Protein AF-A0A8T4IUS4-F1 (afdb_monomer)

InterPro domains:
  IPR011965 Phenylacetic acid degradation operon negative regulatory protein PaaX [PIRSF020623] (1-219)
  IPR013225 Transcriptional repressor PaaX-like, C-terminal [PF08223] (129-217)
  IPR036388 Winged helix-like DNA-binding domain superfamily [G3DSA:1.10.10.10] (1-42)
  IPR048846 Transcriptional repressor PaaX-like, central Cas2-like domain [PF20803] (46-124)

Mean predicted aligned error: 8.05 Å

Foldseek 3Di:
DVVVCVVVQQWDFPDDDDPDGDIDGDPVNVVVVVVLVCLLPPQDDFPQKKKKKAFDDDPVPVVLVVVLVVVLQLLQWFDLDVRITMAGPVSVVVSVVVCVVVVNVVGIDMDMDHDPDPDPLLVSVVRRAVLVVLQVLLVVLCVLQVVVLVVLVPDPDAAQVVLLVNLVVNSVSSSSNSSNHRNDDPVSHDPPRNVVVSSVSNVSSCVRRVVSPVCVVVVVVVPD

Structure (mmCIF, N/CA/C/O backbone):
data_AF-A0A8T4IUS4-F1
#
_entry.id   AF-A0A8T4IUS4-F1
#
loop_
_atom_site.group_PDB
_atom_site.id
_atom_site.type_symbol
_atom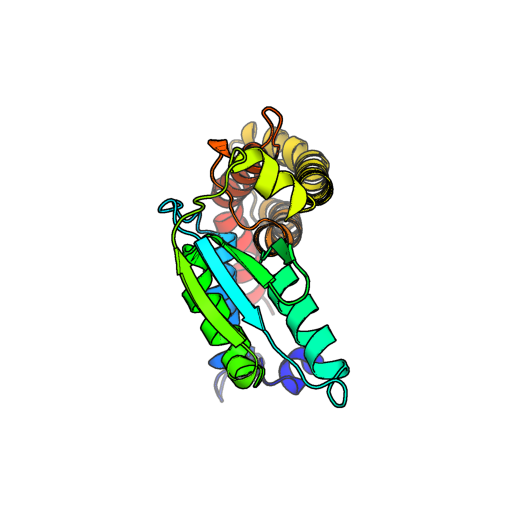_site.label_atom_id
_atom_site.label_alt_id
_atom_site.label_comp_id
_atom_site.label_asym_id
_atom_site.label_entity_id
_atom_site.label_seq_id
_atom_site.pdbx_PDB_ins_code
_atom_site.Cartn_x
_atom_site.Cartn_y
_atom_site.Cartn_z
_atom_site.occupancy
_atom_site.B_iso_or_equiv
_atom_site.auth_seq_id
_atom_site.auth_comp_id
_atom_site.auth_asym_id
_atom_site.auth_atom_id
_atom_site.pdbx_PDB_model_num
ATOM 1 N N . ALA A 1 1 ? 24.994 -7.253 3.828 1.00 52.00 1 ALA A N 1
ATOM 2 C CA . ALA A 1 1 ? 23.520 -7.427 3.777 1.00 52.00 1 ALA A CA 1
ATOM 3 C C . ALA A 1 1 ? 23.088 -8.894 3.931 1.00 52.00 1 ALA A C 1
ATOM 5 O O . ALA A 1 1 ? 22.271 -9.172 4.802 1.00 52.00 1 ALA A O 1
ATOM 6 N N . VAL A 1 2 ? 23.679 -9.830 3.176 1.00 47.94 2 VAL A N 1
ATOM 7 C CA . VAL A 1 2 ? 23.362 -11.279 3.181 1.00 47.94 2 VAL A CA 1
ATOM 8 C C . VAL A 1 2 ? 23.413 -11.924 4.578 1.00 47.94 2 VAL A C 1
ATOM 10 O O . VAL A 1 2 ? 22.468 -12.596 4.979 1.00 47.94 2 VAL A O 1
ATOM 13 N N . SER A 1 3 ? 24.444 -11.635 5.380 1.00 44.75 3 SER A N 1
ATOM 14 C CA . SER A 1 3 ? 24.564 -12.150 6.760 1.00 44.75 3 SER A CA 1
ATOM 15 C C . SER A 1 3 ? 23.390 -11.743 7.678 1.00 44.75 3 SER A C 1
ATOM 17 O O . SER A 1 3 ? 22.931 -12.540 8.497 1.00 44.75 3 SER A O 1
ATOM 19 N N . ARG A 1 4 ? 22.803 -10.546 7.486 1.00 49.12 4 ARG A N 1
ATOM 20 C CA . ARG A 1 4 ? 21.607 -10.102 8.235 1.00 49.12 4 ARG A CA 1
ATOM 21 C C . ARG A 1 4 ? 20.341 -10.854 7.817 1.00 49.12 4 ARG A C 1
ATOM 23 O O . ARG A 1 4 ? 19.506 -11.135 8.670 1.00 49.12 4 ARG A O 1
ATOM 30 N N . LEU A 1 5 ? 20.202 -11.187 6.533 1.00 46.75 5 LEU A N 1
ATOM 31 C CA . LEU A 1 5 ? 19.077 -11.976 6.019 1.00 46.75 5 LEU A CA 1
ATOM 32 C C . LEU A 1 5 ? 19.172 -13.441 6.473 1.00 46.75 5 LEU A C 1
ATOM 34 O O . LEU A 1 5 ? 18.170 -14.011 6.895 1.00 46.75 5 LEU A O 1
ATOM 38 N N . LYS A 1 6 ? 20.387 -14.007 6.505 1.00 49.50 6 LYS A N 1
ATOM 39 C CA . LYS A 1 6 ? 20.661 -15.341 7.062 1.00 49.50 6 LYS A CA 1
ATOM 40 C C . LYS A 1 6 ? 20.352 -15.413 8.563 1.00 49.50 6 LYS A C 1
ATOM 42 O O . LYS A 1 6 ? 19.643 -16.314 8.991 1.00 49.50 6 LYS A O 1
ATOM 47 N N . ARG A 1 7 ? 20.792 -14.424 9.359 1.00 52.97 7 ARG A N 1
ATOM 48 C CA . ARG A 1 7 ? 20.498 -14.350 10.809 1.00 52.97 7 ARG A CA 1
ATOM 49 C C . ARG A 1 7 ? 18.998 -14.203 11.111 1.00 52.97 7 ARG A C 1
ATOM 51 O O . ARG A 1 7 ? 18.555 -14.614 12.172 1.00 52.97 7 ARG A O 1
ATOM 58 N N . ARG A 1 8 ? 18.215 -13.644 10.182 1.00 51.78 8 ARG A N 1
ATOM 59 C CA . ARG A 1 8 ? 16.746 -13.551 10.272 1.00 51.78 8 ARG A CA 1
ATOM 60 C C . ARG A 1 8 ? 16.014 -14.786 9.724 1.00 51.78 8 ARG A C 1
ATOM 62 O O . ARG A 1 8 ? 14.796 -14.744 9.611 1.00 51.78 8 ARG A O 1
ATOM 69 N N . GLY A 1 9 ? 16.731 -15.849 9.346 1.00 57.94 9 GLY A N 1
ATOM 70 C CA . GLY A 1 9 ? 16.139 -17.069 8.786 1.00 57.94 9 GLY A CA 1
ATOM 71 C C . GLY A 1 9 ? 15.512 -16.885 7.399 1.00 57.94 9 GLY A C 1
ATOM 72 O O . GLY A 1 9 ? 14.721 -17.720 6.970 1.00 57.94 9 GLY A O 1
ATOM 73 N N . LEU A 1 10 ? 15.834 -15.794 6.692 1.00 57.50 10 LEU A N 1
ATOM 74 C CA . LEU A 1 10 ? 15.230 -15.458 5.398 1.00 57.50 10 LEU A CA 1
ATOM 75 C C . LEU A 1 10 ? 15.975 -16.066 4.205 1.00 57.50 10 LEU A C 1
ATOM 77 O O . LEU A 1 10 ? 15.445 -16.079 3.100 1.00 57.50 10 LEU A O 1
ATOM 81 N N . LEU A 1 11 ? 17.191 -16.572 4.419 1.00 61.72 11 LEU A N 1
ATOM 82 C CA . LEU A 1 11 ? 17.996 -17.241 3.399 1.00 61.72 11 LEU A CA 1
ATOM 83 C C . LEU A 1 11 ? 18.456 -18.609 3.901 1.00 61.72 11 LEU A C 1
ATOM 85 O O . LEU A 1 11 ? 19.011 -18.719 4.995 1.00 61.72 11 LEU A O 1
ATOM 89 N N . THR A 1 12 ? 18.276 -19.625 3.069 1.00 69.62 12 THR A N 1
ATOM 90 C CA . THR A 1 12 ? 18.873 -20.954 3.185 1.00 69.62 12 THR A CA 1
ATOM 91 C C . THR A 1 12 ? 20.056 -21.050 2.224 1.00 69.62 12 THR A C 1
ATOM 93 O O . THR A 1 12 ? 20.051 -20.415 1.170 1.00 69.62 12 THR A O 1
ATOM 96 N N . ALA A 1 13 ? 21.089 -21.817 2.572 1.00 66.50 13 ALA A N 1
ATOM 97 C CA . ALA A 1 13 ? 22.131 -22.146 1.600 1.00 66.50 13 ALA A CA 1
ATOM 98 C C . ALA A 1 13 ? 21.504 -22.966 0.459 1.00 66.50 13 ALA A C 1
ATOM 100 O O . ALA A 1 13 ? 20.691 -23.852 0.728 1.00 66.50 13 ALA A O 1
ATOM 101 N N . ASP A 1 14 ? 21.826 -22.634 -0.787 1.00 61.12 14 ASP A N 1
ATOM 102 C CA . ASP A 1 14 ? 21.442 -23.438 -1.945 1.00 61.12 14 ASP A CA 1
ATOM 103 C C . ASP A 1 14 ? 22.462 -24.571 -2.159 1.00 61.12 14 ASP A C 1
ATOM 105 O O . ASP A 1 14 ? 23.627 -24.434 -1.793 1.00 61.12 14 ASP A O 1
ATOM 109 N N . ARG A 1 15 ? 21.952 -25.694 -2.677 1.00 52.25 15 ARG A N 1
ATOM 110 C CA . ARG A 1 15 ? 22.510 -27.056 -2.847 1.00 52.25 15 ARG A CA 1
ATOM 111 C C . ARG A 1 15 ? 23.964 -27.351 -2.390 1.00 52.25 15 ARG A C 1
ATOM 113 O O . ARG A 1 15 ? 24.904 -26.693 -2.836 1.00 52.25 15 ARG A O 1
ATOM 120 N N . PRO A 1 16 ? 24.197 -28.475 -1.675 1.00 43.12 16 PRO A N 1
ATOM 121 C CA . PRO A 1 16 ? 25.539 -29.044 -1.557 1.00 43.12 16 PRO A CA 1
ATOM 122 C C . PRO A 1 16 ? 26.046 -29.456 -2.952 1.00 43.12 16 PRO A C 1
ATOM 124 O O . PRO A 1 16 ? 25.438 -30.315 -3.586 1.00 43.12 16 PRO A O 1
ATOM 127 N N . GLY A 1 17 ? 27.134 -28.844 -3.440 1.00 52.38 17 GLY A N 1
ATOM 128 C CA . GLY A 1 17 ? 27.854 -29.308 -4.640 1.00 52.38 17 GLY A CA 1
ATOM 129 C C . GLY A 1 17 ? 28.155 -28.283 -5.746 1.00 52.38 17 GLY A C 1
ATOM 130 O O . GLY A 1 17 ? 28.843 -28.640 -6.696 1.00 52.38 17 GLY A O 1
ATOM 131 N N . SER A 1 18 ? 27.708 -27.026 -5.653 1.00 47.97 18 SER A N 1
ATOM 132 C CA . SER A 1 18 ? 28.125 -25.961 -6.589 1.00 47.97 18 SER A CA 1
ATOM 133 C C . SER A 1 18 ? 29.327 -25.178 -6.043 1.00 47.97 18 SER A C 1
ATOM 135 O O . SER A 1 18 ? 29.377 -24.878 -4.852 1.00 47.97 18 SER A O 1
ATOM 137 N N . LYS A 1 19 ? 30.287 -24.811 -6.907 1.00 49.19 19 LYS A N 1
ATOM 138 C CA . LYS A 1 19 ? 31.445 -23.963 -6.548 1.00 49.19 19 LYS A CA 1
ATOM 139 C C . LYS A 1 19 ? 31.061 -22.513 -6.206 1.00 49.19 19 LYS A C 1
ATOM 141 O O . LYS A 1 19 ? 31.889 -21.790 -5.662 1.00 49.19 19 LYS A O 1
ATOM 146 N N . ALA A 1 20 ? 29.818 -22.104 -6.465 1.00 49.41 20 ALA A N 1
ATOM 147 C CA . ALA A 1 20 ? 29.285 -20.807 -6.067 1.00 49.41 20 ALA A CA 1
ATOM 148 C C . ALA A 1 20 ? 28.344 -20.960 -4.862 1.00 49.41 20 ALA A C 1
ATOM 150 O O . ALA A 1 20 ? 27.396 -21.745 -4.895 1.00 49.41 20 ALA A O 1
ATOM 151 N N . ALA A 1 21 ? 28.585 -20.189 -3.797 1.00 52.25 21 ALA A N 1
ATOM 152 C CA . ALA A 1 21 ? 27.726 -20.146 -2.615 1.00 52.25 21 ALA A CA 1
ATOM 153 C C . ALA A 1 21 ? 26.369 -19.496 -2.952 1.00 52.25 21 ALA A C 1
ATOM 155 O O . ALA A 1 21 ? 26.178 -18.291 -2.776 1.00 52.25 21 ALA A O 1
ATOM 156 N N . GLY A 1 22 ? 25.426 -20.293 -3.452 1.00 59.22 22 GLY A N 1
ATOM 157 C CA . GLY A 1 22 ? 24.053 -19.860 -3.687 1.00 59.22 22 GLY A CA 1
ATOM 158 C C . GLY A 1 22 ? 23.299 -19.669 -2.370 1.00 59.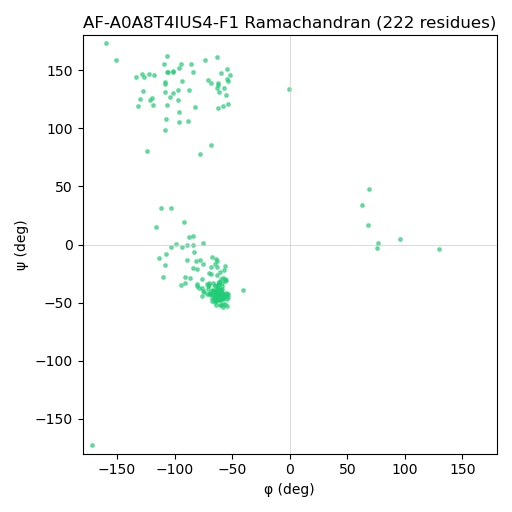22 22 GLY A C 1
ATOM 159 O O . GLY A 1 22 ? 23.460 -20.440 -1.423 1.00 59.22 22 GLY A O 1
ATOM 160 N N . TYR A 1 23 ? 22.458 -18.639 -2.297 1.00 66.38 23 TYR A N 1
ATOM 161 C CA . TYR A 1 23 ? 21.492 -18.458 -1.214 1.00 66.38 23 TYR A CA 1
ATOM 162 C C . TYR A 1 23 ? 20.090 -18.438 -1.814 1.00 66.38 23 TYR A C 1
ATOM 164 O O . TYR A 1 23 ? 19.811 -17.635 -2.702 1.00 66.38 23 TYR A O 1
ATOM 172 N N . ALA A 1 24 ? 19.202 -19.285 -1.304 1.00 68.75 24 ALA A N 1
ATOM 173 C CA . ALA A 1 24 ? 17.796 -19.315 -1.683 1.00 68.75 24 ALA A CA 1
ATOM 174 C C . ALA A 1 24 ? 16.932 -18.715 -0.561 1.00 68.75 24 ALA A C 1
ATOM 176 O O . ALA A 1 24 ? 17.275 -18.862 0.612 1.00 68.75 24 ALA A O 1
ATOM 177 N N . PRO A 1 25 ? 15.799 -18.058 -0.857 1.00 68.50 25 PRO A N 1
ATOM 178 C CA . PRO A 1 25 ? 14.858 -17.654 0.180 1.00 68.50 25 PRO A CA 1
ATOM 179 C C . PRO A 1 25 ? 14.281 -18.876 0.918 1.00 68.50 25 PRO A C 1
ATOM 181 O O . PRO A 1 25 ? 13.904 -19.876 0.290 1.00 68.50 25 PRO A O 1
ATOM 184 N N . SER A 1 26 ? 14.177 -18.792 2.247 1.00 73.25 26 SER A N 1
ATOM 185 C CA . SER A 1 26 ? 13.464 -19.800 3.050 1.00 73.25 26 SER A CA 1
ATOM 186 C C . SER A 1 26 ? 11.970 -19.842 2.685 1.00 73.25 26 SER A C 1
ATOM 188 O O . SER A 1 26 ? 11.473 -18.873 2.113 1.00 73.25 26 SER A O 1
ATOM 190 N N . PRO A 1 27 ? 11.212 -20.909 3.007 1.00 71.38 27 PRO A N 1
ATOM 191 C CA . PRO A 1 27 ? 9.775 -20.965 2.710 1.00 71.38 27 PRO A CA 1
ATOM 192 C C . PRO A 1 27 ? 8.993 -19.760 3.257 1.00 71.38 27 PRO A C 1
ATOM 194 O O . PRO A 1 27 ? 8.218 -19.146 2.532 1.00 71.38 27 PRO A O 1
ATOM 197 N N . ALA A 1 28 ? 9.288 -19.338 4.492 1.00 63.69 28 ALA A N 1
ATOM 198 C CA . ALA A 1 28 ? 8.699 -18.139 5.087 1.00 63.69 28 ALA A CA 1
ATOM 199 C C . ALA A 1 28 ? 9.111 -16.845 4.356 1.00 63.69 28 ALA A C 1
ATOM 201 O O . ALA A 1 28 ? 8.307 -15.926 4.219 1.00 63.69 28 ALA A O 1
ATOM 202 N N . ALA A 1 29 ? 10.353 -16.763 3.863 1.00 63.44 29 ALA A N 1
ATOM 203 C CA . ALA A 1 29 ? 10.799 -15.635 3.050 1.00 63.44 29 ALA A CA 1
ATOM 204 C C . ALA A 1 29 ? 10.156 -15.622 1.660 1.00 63.44 29 ALA A C 1
ATOM 206 O O . ALA A 1 29 ? 9.873 -14.542 1.159 1.00 63.44 29 ALA A O 1
ATOM 207 N N . ARG A 1 30 ? 9.898 -16.788 1.054 1.00 69.62 30 ARG A N 1
ATOM 208 C CA . ARG A 1 30 ? 9.148 -16.891 -0.207 1.00 69.62 30 ARG A CA 1
ATOM 209 C C . ARG A 1 30 ? 7.727 -16.406 -0.019 1.00 69.62 30 ARG A C 1
ATOM 211 O O . ARG A 1 30 ? 7.333 -15.511 -0.737 1.00 69.62 30 ARG A O 1
ATOM 218 N N . GLN A 1 31 ? 7.033 -16.858 1.020 1.00 65.31 31 GLN A N 1
ATOM 219 C CA . GLN A 1 31 ? 5.677 -16.388 1.297 1.00 65.31 31 GLN A CA 1
ATOM 220 C C . GLN A 1 31 ? 5.623 -14.869 1.550 1.00 65.31 31 GLN A C 1
ATOM 222 O O . GLN A 1 31 ? 4.736 -14.189 1.052 1.00 65.31 31 GLN A O 1
ATOM 227 N N . LEU A 1 32 ? 6.615 -14.308 2.255 1.00 64.06 32 LEU A N 1
ATOM 228 C CA . LEU A 1 32 ? 6.768 -12.854 2.412 1.00 64.06 32 LEU A CA 1
ATOM 229 C C . LEU A 1 32 ? 7.015 -12.124 1.083 1.00 64.06 32 LEU A C 1
ATOM 231 O O . LEU A 1 32 ? 6.549 -10.998 0.909 1.00 64.06 32 LEU A O 1
ATOM 235 N N . LEU A 1 33 ? 7.792 -12.731 0.184 1.00 67.38 33 LEU A N 1
ATOM 236 C CA . LEU A 1 33 ? 8.028 -12.204 -1.156 1.00 67.38 33 LEU A CA 1
ATOM 237 C C . LEU A 1 33 ? 6.764 -12.309 -2.007 1.00 67.38 33 LEU A C 1
ATOM 239 O O . LEU A 1 33 ? 6.433 -11.327 -2.646 1.00 67.38 33 LEU A O 1
ATOM 243 N N . ASP A 1 34 ? 6.032 -13.417 -1.945 1.00 66.94 34 ASP A N 1
ATOM 244 C CA . ASP A 1 34 ? 4.799 -13.654 -2.697 1.00 66.94 34 ASP A CA 1
ATOM 245 C C . ASP A 1 34 ? 3.681 -12.698 -2.250 1.00 66.94 34 ASP A C 1
ATOM 247 O O . ASP A 1 34 ? 3.027 -12.072 -3.085 1.00 66.94 34 ASP A O 1
ATOM 251 N N . ASP A 1 35 ? 3.499 -12.512 -0.936 1.00 65.81 35 ASP A N 1
ATOM 252 C CA . ASP A 1 35 ? 2.560 -11.528 -0.382 1.00 65.81 35 ASP A CA 1
ATOM 253 C C . ASP A 1 35 ? 2.928 -10.104 -0.830 1.00 65.81 35 ASP A C 1
ATOM 255 O O . ASP A 1 35 ? 2.056 -9.323 -1.223 1.00 65.81 35 ASP A O 1
ATOM 259 N N . GLY A 1 36 ? 4.224 -9.771 -0.817 1.00 66.69 36 GLY A N 1
ATOM 260 C CA . GLY A 1 36 ? 4.716 -8.479 -1.287 1.00 66.69 36 GLY A CA 1
ATOM 261 C C . GLY A 1 36 ? 4.583 -8.293 -2.794 1.00 66.69 36 GLY A C 1
ATOM 262 O O . GLY A 1 36 ? 4.151 -7.235 -3.238 1.00 66.69 36 GLY A O 1
ATOM 263 N N . ASP A 1 37 ? 4.883 -9.316 -3.585 1.00 70.94 37 ASP A N 1
ATOM 264 C CA . ASP A 1 37 ? 4.792 -9.297 -5.041 1.00 70.94 37 ASP A CA 1
ATOM 265 C C . ASP A 1 37 ? 3.333 -9.165 -5.485 1.00 70.94 37 ASP A C 1
ATOM 267 O O . ASP A 1 37 ? 3.037 -8.364 -6.374 1.00 70.94 37 ASP A O 1
ATOM 271 N N . ARG A 1 38 ? 2.391 -9.841 -4.811 1.00 68.31 38 ARG A N 1
ATOM 272 C CA . ARG A 1 38 ? 0.955 -9.639 -5.051 1.00 68.31 38 ARG A CA 1
ATOM 273 C C . ARG A 1 38 ? 0.582 -8.169 -4.875 1.00 68.31 38 ARG A C 1
ATOM 275 O O . ARG A 1 38 ? -0.094 -7.619 -5.736 1.00 68.31 38 ARG A O 1
ATOM 282 N N . ARG A 1 39 ? 1.075 -7.516 -3.823 1.00 72.44 39 ARG A N 1
ATOM 283 C CA . ARG A 1 39 ? 0.805 -6.099 -3.535 1.00 72.44 39 ARG A CA 1
ATOM 284 C C . ARG A 1 39 ? 1.484 -5.138 -4.519 1.00 72.44 39 ARG A C 1
ATOM 286 O O . ARG A 1 39 ? 0.953 -4.080 -4.829 1.00 72.44 39 ARG A O 1
ATOM 293 N N . VAL A 1 40 ? 2.660 -5.511 -5.017 1.00 72.50 40 VAL A N 1
ATOM 294 C CA . VAL A 1 40 ? 3.467 -4.721 -5.959 1.00 72.50 40 VAL A CA 1
ATOM 295 C C . VAL A 1 40 ? 2.910 -4.786 -7.379 1.00 72.50 40 VAL A C 1
ATOM 297 O O . VAL A 1 40 ? 2.945 -3.776 -8.086 1.00 72.50 40 VAL A O 1
ATOM 300 N N . TYR A 1 41 ? 2.404 -5.949 -7.796 1.00 66.88 41 TYR A N 1
ATOM 301 C CA . TYR A 1 41 ? 2.044 -6.221 -9.189 1.00 66.88 41 TYR A CA 1
ATOM 302 C C . TYR A 1 41 ? 0.544 -6.410 -9.442 1.00 66.88 41 TYR A C 1
ATOM 304 O O . TYR A 1 41 ? 0.135 -6.399 -10.601 1.00 66.88 41 TYR A O 1
ATOM 312 N N . THR A 1 42 ? -0.284 -6.560 -8.406 1.00 69.00 42 THR A N 1
ATOM 313 C CA . THR A 1 42 ? -1.739 -6.731 -8.556 1.00 69.00 42 THR A CA 1
ATOM 314 C C . THR A 1 42 ? -2.469 -5.480 -8.100 1.00 69.00 42 THR A C 1
ATOM 316 O O . THR A 1 42 ? -2.159 -4.918 -7.052 1.00 69.00 42 THR A O 1
ATOM 319 N N . ARG A 1 43 ? -3.489 -5.076 -8.861 1.00 67.56 43 ARG A N 1
ATOM 320 C CA . ARG A 1 43 ? -4.448 -4.057 -8.434 1.00 67.56 43 ARG A CA 1
ATOM 321 C C . ARG A 1 43 ? -5.784 -4.740 -8.144 1.00 67.56 43 ARG A C 1
ATOM 323 O O . ARG A 1 43 ? -6.496 -5.067 -9.093 1.00 67.56 43 ARG A O 1
ATOM 330 N N . PRO A 1 44 ? -6.104 -5.031 -6.874 1.00 69.50 44 PRO A N 1
ATOM 331 C CA . PRO A 1 44 ? -7.387 -5.628 -6.540 1.00 69.50 44 PRO A CA 1
ATOM 332 C C . PRO A 1 44 ? -8.510 -4.669 -6.939 1.00 69.50 44 PRO A C 1
ATOM 334 O O . PRO A 1 44 ? -8.393 -3.455 -6.766 1.00 69.50 44 PRO A O 1
ATOM 337 N N . VAL A 1 45 ? -9.587 -5.215 -7.499 1.00 71.25 45 VAL A N 1
ATOM 338 C CA . VAL A 1 45 ? -10.808 -4.453 -7.762 1.00 71.25 45 VAL A CA 1
ATOM 339 C C . VAL A 1 45 ? -11.588 -4.409 -6.451 1.00 71.25 45 VAL A C 1
ATOM 341 O O . VAL A 1 45 ? -11.940 -5.475 -5.943 1.00 71.25 45 VAL A O 1
ATOM 344 N N . PRO A 1 46 ? -11.836 -3.226 -5.863 1.00 74.19 46 PRO A N 1
ATOM 345 C CA . PRO A 1 46 ? -12.622 -3.142 -4.643 1.00 74.19 46 PRO A CA 1
ATOM 346 C C . PRO A 1 46 ? -14.035 -3.678 -4.885 1.00 74.19 46 PRO A C 1
ATOM 348 O O . PRO A 1 46 ? -14.704 -3.267 -5.829 1.00 74.19 46 PRO A O 1
ATOM 351 N N . ASP A 1 47 ? -14.505 -4.553 -4.002 1.00 82.06 47 ASP A N 1
ATOM 352 C CA . ASP A 1 47 ? -15.868 -5.104 -4.021 1.00 82.06 47 ASP A CA 1
ATOM 353 C C . ASP A 1 47 ? -16.892 -4.182 -3.327 1.00 82.06 47 ASP A C 1
ATOM 355 O O . ASP A 1 47 ? -18.041 -4.564 -3.110 1.00 82.06 47 ASP A O 1
ATOM 359 N N . GLY A 1 48 ? -16.463 -2.974 -2.943 1.00 83.56 48 GLY A N 1
ATOM 360 C CA . GLY A 1 48 ? -17.259 -2.001 -2.195 1.00 83.56 48 GLY A CA 1
ATOM 361 C C . GLY A 1 48 ? -17.406 -2.310 -0.702 1.00 83.56 48 GLY A C 1
ATOM 362 O O . GLY A 1 48 ? -18.064 -1.545 0.002 1.00 83.56 48 GLY A O 1
ATOM 363 N N . ARG A 1 49 ? -16.800 -3.394 -0.200 1.00 92.75 49 ARG A N 1
ATOM 364 C CA . ARG A 1 49 ? -16.847 -3.773 1.215 1.00 92.75 49 ARG A CA 1
ATOM 365 C C . ARG A 1 49 ? -15.614 -3.289 1.968 1.00 92.75 49 ARG A C 1
ATOM 367 O O . ARG A 1 49 ? -14.504 -3.185 1.439 1.00 92.75 49 ARG A O 1
ATOM 374 N N . TRP A 1 50 ? -15.823 -3.064 3.252 1.00 95.19 50 TRP A N 1
ATOM 375 C CA . TRP A 1 50 ? -14.817 -2.688 4.226 1.00 95.19 50 TRP A CA 1
ATOM 376 C C . TRP A 1 50 ? -14.495 -3.860 5.143 1.00 95.19 50 TRP A C 1
ATOM 378 O O . TRP A 1 50 ? -15.356 -4.679 5.465 1.00 95.19 50 TRP A O 1
ATOM 388 N N . LEU A 1 51 ? -13.247 -3.896 5.580 1.00 96.38 51 LEU A N 1
ATOM 389 C CA . LEU A 1 51 ? -12.739 -4.691 6.678 1.00 96.38 51 LEU A CA 1
ATOM 390 C C . LEU A 1 51 ? -12.474 -3.751 7.848 1.00 96.38 51 LEU A C 1
ATOM 392 O O . LEU A 1 51 ? -11.668 -2.824 7.739 1.00 96.38 51 LEU A O 1
ATOM 396 N N . LEU A 1 52 ? -13.142 -3.999 8.965 1.00 97.25 52 LEU A N 1
ATOM 397 C CA . LEU A 1 52 ? -12.906 -3.303 10.216 1.00 97.25 52 LEU A CA 1
ATOM 398 C C . LEU A 1 52 ? -12.068 -4.195 11.124 1.00 97.25 52 LEU A C 1
ATOM 400 O O . LEU A 1 52 ? -12.398 -5.359 11.331 1.00 97.25 52 LEU A O 1
ATOM 404 N N . ALA A 1 53 ? -11.006 -3.625 11.677 1.00 97.62 53 ALA A N 1
ATOM 405 C CA . ALA A 1 53 ? -10.229 -4.204 12.756 1.00 97.62 53 ALA A CA 1
ATOM 406 C C . ALA A 1 53 ? -10.523 -3.420 14.033 1.00 97.62 53 ALA A C 1
ATOM 408 O O . ALA A 1 53 ? -10.098 -2.268 14.186 1.00 97.62 53 ALA A O 1
ATOM 409 N N . VAL A 1 54 ? -11.264 -4.051 14.936 1.00 97.19 54 VAL A N 1
ATOM 410 C CA . VAL A 1 54 ? -11.507 -3.545 16.284 1.00 97.19 54 VAL A CA 1
ATOM 411 C C . VAL A 1 54 ? -10.509 -4.232 17.189 1.00 97.19 54 VAL A C 1
ATOM 413 O O . VAL A 1 54 ? -10.434 -5.456 17.204 1.00 97.19 54 VAL A O 1
ATOM 416 N N . PHE A 1 55 ? -9.716 -3.464 17.923 1.00 93.44 55 PHE A N 1
ATOM 417 C CA . PHE A 1 55 ? -8.755 -4.055 18.837 1.00 93.44 55 PHE A CA 1
ATOM 418 C C . PHE A 1 55 ? -8.857 -3.494 20.240 1.00 93.44 55 PHE A C 1
ATOM 420 O O . PHE A 1 55 ? -9.085 -2.301 20.451 1.00 93.44 55 PHE A O 1
ATOM 427 N N . SER A 1 56 ? -8.570 -4.364 21.198 1.00 92.56 56 SER A N 1
ATOM 428 C CA . SER A 1 56 ? -8.436 -4.022 22.605 1.00 92.56 56 SER A CA 1
ATOM 429 C C . SER A 1 56 ? -7.147 -4.636 23.128 1.00 92.56 56 SER A C 1
ATOM 431 O O . SER A 1 56 ? -6.954 -5.847 23.081 1.00 92.56 56 SER A O 1
ATOM 433 N N . VAL A 1 57 ? -6.230 -3.787 23.592 1.00 90.12 57 VAL A N 1
ATOM 434 C CA . VAL A 1 57 ? -4.952 -4.219 24.171 1.00 90.12 57 VAL A CA 1
ATOM 435 C C . VAL A 1 57 ? -4.879 -3.685 25.598 1.00 90.12 57 VAL A C 1
ATOM 437 O O . VAL A 1 57 ? -4.979 -2.461 25.760 1.00 90.12 57 VAL A O 1
ATOM 440 N N . PRO A 1 58 ? -4.675 -4.550 26.613 1.00 90.44 58 PRO A N 1
ATOM 441 C CA . PRO A 1 58 ? -4.519 -4.124 28.000 1.00 90.44 58 PRO A CA 1
ATOM 442 C C . PRO A 1 58 ? -3.444 -3.044 28.153 1.00 90.44 58 PRO A C 1
ATOM 444 O O . PRO A 1 58 ? -2.429 -3.061 27.454 1.00 90.44 58 PRO A O 1
ATOM 447 N N . GLU A 1 59 ? -3.627 -2.111 29.092 1.00 88.00 59 GLU A N 1
ATOM 448 C CA . GLU A 1 59 ? -2.671 -1.005 29.272 1.00 88.00 59 GLU A CA 1
ATOM 449 C C . GLU A 1 59 ? -1.269 -1.499 29.658 1.00 88.00 59 GLU A C 1
ATOM 451 O O . GLU A 1 59 ? -0.265 -0.947 29.201 1.00 88.00 59 GLU A O 1
ATOM 456 N N . SER A 1 60 ? -1.198 -2.604 30.406 1.00 91.62 60 SER A N 1
ATOM 457 C CA . SER A 1 60 ? 0.048 -3.306 30.743 1.00 91.62 60 SER A CA 1
ATOM 458 C C . SER A 1 60 ? 0.853 -3.743 29.513 1.00 91.62 60 SER A C 1
ATOM 460 O O . SER A 1 60 ? 2.067 -3.915 29.597 1.00 91.62 60 SER A O 1
ATOM 462 N N . GLU A 1 61 ? 0.212 -3.867 28.349 1.00 92.94 61 GLU A N 1
ATOM 463 C CA . GLU A 1 61 ? 0.811 -4.324 27.097 1.00 92.94 61 GLU A CA 1
ATOM 464 C C . GLU A 1 61 ? 0.897 -3.215 26.036 1.00 92.94 61 GLU A C 1
ATOM 466 O O . GLU A 1 61 ? 0.886 -3.479 24.828 1.00 92.94 61 GLU A O 1
ATOM 471 N N . ARG A 1 62 ? 1.059 -1.954 26.464 1.00 90.56 62 ARG A N 1
ATOM 472 C CA . ARG A 1 62 ? 1.250 -0.773 25.596 1.00 90.56 62 ARG A CA 1
ATOM 473 C C . ARG A 1 62 ? 2.174 -1.022 24.394 1.00 90.56 62 ARG A C 1
ATOM 475 O O . ARG A 1 62 ? 1.910 -0.514 23.304 1.00 90.56 62 ARG A O 1
ATOM 482 N N . THR A 1 63 ? 3.257 -1.781 24.558 1.00 93.12 63 THR A N 1
ATOM 483 C CA . THR A 1 63 ? 4.178 -2.116 23.457 1.00 93.12 63 THR A CA 1
ATOM 484 C C . THR A 1 63 ? 3.481 -2.893 22.338 1.00 93.12 63 THR A C 1
ATOM 486 O O . THR A 1 63 ? 3.657 -2.550 21.168 1.00 93.12 63 THR A O 1
ATOM 489 N N . ARG A 1 64 ? 2.637 -3.883 22.666 1.00 92.56 64 ARG A N 1
ATOM 490 C CA . ARG A 1 64 ? 1.849 -4.636 21.674 1.00 92.56 64 ARG A CA 1
ATOM 491 C C . ARG A 1 64 ? 0.868 -3.725 20.947 1.00 92.56 64 ARG A C 1
ATOM 493 O O . ARG A 1 64 ? 0.787 -3.792 19.725 1.00 92.56 64 ARG A O 1
ATOM 500 N N . ARG A 1 65 ? 0.222 -2.793 21.658 1.00 94.31 65 ARG A N 1
ATOM 501 C CA . ARG A 1 65 ? -0.664 -1.777 21.061 1.00 94.31 65 ARG A CA 1
ATOM 502 C C . ARG A 1 65 ? 0.055 -0.916 20.021 1.00 94.31 65 ARG A C 1
ATOM 504 O O . ARG A 1 65 ? -0.473 -0.697 18.932 1.00 94.31 65 ARG A O 1
ATOM 511 N N . HIS A 1 66 ? 1.267 -0.448 20.326 1.00 92.88 66 HIS A N 1
ATOM 512 C CA . HIS A 1 66 ? 2.080 0.329 19.377 1.00 92.88 66 HIS A CA 1
ATOM 513 C C . HIS A 1 66 ? 2.476 -0.492 18.150 1.00 92.88 66 HIS A C 1
ATOM 515 O O . HIS A 1 66 ? 2.375 -0.001 17.023 1.00 92.88 66 HIS A O 1
ATOM 521 N N . VAL A 1 67 ? 2.879 -1.752 18.348 1.00 93.56 67 VAL A N 1
ATOM 522 C CA . VAL A 1 67 ? 3.187 -2.665 17.240 1.00 93.56 67 VAL A CA 1
ATOM 523 C C . VAL A 1 67 ? 1.950 -2.885 16.374 1.00 93.56 67 VAL A C 1
ATOM 525 O O . VAL A 1 67 ? 2.047 -2.741 15.159 1.00 93.56 67 VAL A O 1
ATOM 528 N N . LEU A 1 68 ? 0.794 -3.163 16.974 1.00 94.50 68 LEU A N 1
ATOM 529 C CA . LEU A 1 68 ? -0.460 -3.389 16.265 1.00 94.50 68 LEU A CA 1
ATOM 530 C C . LEU A 1 68 ? -0.852 -2.182 15.401 1.00 94.50 68 LEU A C 1
ATOM 532 O O . LEU A 1 68 ? -1.032 -2.338 14.195 1.00 94.50 68 LEU A O 1
ATOM 536 N N . ARG A 1 69 ? -0.879 -0.968 15.972 1.00 93.94 69 ARG A N 1
ATOM 537 C CA . ARG A 1 69 ? -1.162 0.273 15.222 1.00 93.94 69 ARG A CA 1
ATOM 538 C C . ARG A 1 69 ? -0.187 0.474 14.064 1.00 93.94 69 ARG A C 1
ATOM 540 O O . ARG A 1 69 ? -0.600 0.760 12.946 1.00 93.94 69 ARG A O 1
ATOM 547 N N . SER A 1 70 ? 1.111 0.284 14.314 1.00 92.31 70 SER A N 1
ATOM 548 C CA . SER A 1 70 ? 2.137 0.403 13.273 1.00 92.31 70 SER A CA 1
ATOM 549 C C . SER A 1 70 ? 1.955 -0.631 12.157 1.00 92.31 70 SER A C 1
ATOM 551 O O . SER A 1 70 ? 2.247 -0.344 10.996 1.00 92.31 70 SER A O 1
ATOM 553 N N . ARG A 1 71 ? 1.488 -1.838 12.488 1.00 91.75 71 ARG A N 1
ATOM 554 C CA . ARG A 1 71 ? 1.257 -2.910 11.516 1.00 91.75 71 ARG A CA 1
ATOM 555 C C . ARG A 1 71 ? -0.004 -2.686 10.700 1.00 91.75 71 ARG A C 1
ATOM 557 O O . ARG A 1 71 ? 0.092 -2.813 9.489 1.00 91.75 71 ARG A O 1
ATOM 564 N N . LEU A 1 72 ? -1.112 -2.288 11.320 1.00 93.31 72 LEU A N 1
ATOM 565 C CA . LEU A 1 72 ? -2.346 -1.934 10.612 1.00 93.31 72 LEU A CA 1
ATOM 566 C C . LEU A 1 72 ? -2.111 -0.771 9.637 1.00 93.31 72 LEU A C 1
ATOM 568 O O . LEU A 1 72 ? -2.459 -0.888 8.466 1.00 93.31 72 LEU A O 1
ATOM 572 N N . ALA A 1 73 ? -1.396 0.278 10.058 1.00 91.44 73 ALA A N 1
ATOM 573 C CA . ALA A 1 73 ? -1.016 1.375 9.164 1.00 91.44 73 ALA A CA 1
ATOM 574 C C . ALA A 1 73 ? -0.174 0.896 7.966 1.00 91.44 73 ALA A C 1
ATOM 576 O O . ALA A 1 73 ? -0.449 1.259 6.830 1.00 91.44 73 ALA A O 1
ATOM 577 N N . ARG A 1 74 ? 0.821 0.023 8.195 1.00 87.94 74 ARG A N 1
ATOM 578 C CA . ARG A 1 74 ? 1.633 -0.581 7.113 1.00 87.94 74 ARG A CA 1
ATOM 579 C C . ARG A 1 74 ? 0.861 -1.555 6.227 1.00 87.94 74 ARG A C 1
ATOM 581 O O . ARG A 1 74 ? 1.336 -1.885 5.147 1.00 87.94 74 ARG A O 1
ATOM 588 N N . LEU A 1 75 ? -0.265 -2.069 6.708 1.00 87.88 75 LEU A N 1
ATOM 589 C CA . LEU A 1 75 ? -1.184 -2.875 5.920 1.00 87.88 75 LEU A CA 1
ATOM 590 C C . LEU A 1 75 ? -2.134 -1.998 5.096 1.00 87.88 75 LEU A C 1
ATOM 592 O O . LEU A 1 75 ? -2.828 -2.542 4.247 1.00 87.88 75 LEU A O 1
ATOM 596 N N . GLY A 1 76 ? -2.118 -0.673 5.268 1.00 90.00 76 GLY A N 1
ATOM 597 C CA . GLY A 1 76 ? -2.973 0.277 4.556 1.00 90.00 76 GLY A CA 1
ATOM 598 C C . GLY A 1 76 ? -4.238 0.672 5.324 1.00 90.00 76 GLY A C 1
ATOM 599 O O . GLY A 1 76 ? -5.067 1.408 4.796 1.00 90.00 76 GLY A O 1
ATOM 600 N N . PHE A 1 77 ? -4.425 0.226 6.567 1.00 94.38 77 PHE A N 1
ATOM 601 C CA . PHE A 1 77 ? -5.613 0.617 7.324 1.00 94.38 77 PHE A CA 1
ATOM 602 C C . PHE A 1 77 ? -5.578 2.106 7.679 1.00 94.38 77 PHE A C 1
ATOM 604 O O . PHE A 1 77 ? -4.552 2.630 8.118 1.00 94.38 77 PHE A O 1
ATOM 611 N N . GLY A 1 78 ? -6.735 2.746 7.558 1.00 94.81 78 GLY A N 1
ATOM 612 C CA . GLY A 1 78 ? -7.021 4.063 8.107 1.00 94.81 78 GLY A CA 1
ATOM 613 C C . GLY A 1 78 ? -7.499 3.951 9.552 1.00 94.81 78 GLY A C 1
ATOM 614 O O . GLY A 1 78 ? -8.014 2.908 9.971 1.00 94.81 78 GLY A O 1
ATOM 615 N N . ASN A 1 79 ? -7.331 5.013 10.336 1.00 95.44 79 ASN A N 1
ATOM 616 C CA . ASN A 1 79 ? -7.817 5.058 11.712 1.00 95.44 79 ASN A CA 1
ATOM 617 C C . ASN A 1 79 ? -9.183 5.751 11.756 1.00 95.44 79 ASN A C 1
ATOM 619 O O . ASN A 1 79 ? -9.263 6.968 11.636 1.00 95.44 79 ASN A O 1
ATOM 623 N N . ALA A 1 80 ? -10.247 4.969 11.940 1.00 94.19 80 ALA A N 1
ATOM 624 C CA . ALA A 1 80 ? -11.607 5.500 12.014 1.00 94.19 80 ALA A CA 1
ATOM 625 C C . ALA A 1 80 ? -11.937 6.068 13.401 1.00 94.19 80 ALA A C 1
ATOM 627 O O . ALA A 1 80 ? -12.638 7.069 13.512 1.00 94.19 80 ALA A O 1
ATOM 628 N N . ALA A 1 81 ? -11.414 5.437 14.456 1.00 92.94 81 ALA A N 1
ATOM 629 C CA . ALA A 1 81 ? -11.547 5.891 15.838 1.00 92.94 81 ALA A CA 1
ATOM 630 C C . ALA A 1 81 ? -10.440 5.275 16.725 1.00 92.94 81 ALA A C 1
ATOM 632 O O . ALA A 1 81 ? -9.690 4.393 16.277 1.00 92.94 81 ALA A O 1
ATOM 633 N 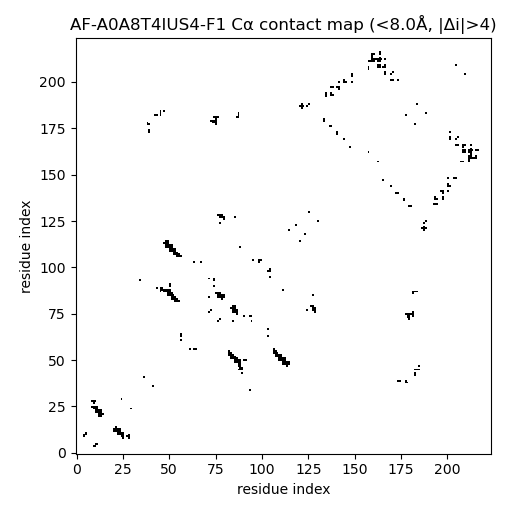N . PRO A 1 82 ? -10.315 5.670 18.006 1.00 91.88 82 PRO A N 1
ATOM 634 C CA . PRO A 1 82 ? -9.488 4.942 18.964 1.00 91.88 82 PRO A CA 1
ATOM 635 C C . PRO A 1 82 ? -9.871 3.453 19.007 1.00 91.88 82 PRO A C 1
ATOM 637 O O . PRO A 1 82 ? -11.018 3.110 19.259 1.00 91.88 82 PRO A O 1
ATOM 640 N N . GLY A 1 83 ? -8.912 2.567 18.718 1.00 92.88 83 GLY A N 1
ATOM 641 C CA . GLY A 1 83 ? -9.140 1.114 18.682 1.00 92.88 83 GLY A CA 1
ATOM 642 C C . GLY A 1 83 ? -9.881 0.586 17.445 1.00 92.88 83 GLY A C 1
ATOM 643 O O . GLY A 1 83 ? -9.993 -0.626 17.307 1.00 92.88 83 GLY A O 1
ATOM 644 N N . ILE A 1 84 ? -10.323 1.454 16.524 1.00 96.06 84 ILE A N 1
ATOM 645 C CA . ILE A 1 84 ? -11.058 1.065 15.311 1.00 96.06 84 ILE A CA 1
ATOM 646 C C . ILE A 1 84 ? -10.266 1.477 14.072 1.00 96.06 84 ILE A C 1
ATOM 648 O O . ILE A 1 84 ? -9.963 2.655 13.852 1.00 96.06 84 ILE A O 1
ATOM 652 N N . TRP A 1 85 ? -9.927 0.487 13.257 1.00 97.25 85 TRP A N 1
ATOM 653 C CA . TRP A 1 85 ? -9.200 0.654 12.006 1.00 97.25 85 TRP A CA 1
ATOM 654 C C . TRP A 1 85 ? -10.009 0.080 10.856 1.00 97.25 85 TRP A C 1
ATOM 656 O O . TRP A 1 85 ? -10.717 -0.907 11.030 1.00 97.25 85 TRP A O 1
ATOM 666 N N . ILE A 1 86 ? -9.896 0.691 9.684 1.00 96.12 86 ILE A N 1
ATOM 667 C CA . ILE A 1 86 ? -10.691 0.332 8.511 1.00 96.12 86 ILE A CA 1
ATOM 668 C C . ILE A 1 86 ? -9.812 0.216 7.270 1.00 96.12 86 ILE A C 1
ATOM 670 O O . ILE A 1 86 ? -8.846 0.957 7.111 1.00 96.12 86 ILE A O 1
ATOM 674 N N . ALA A 1 87 ? -10.134 -0.729 6.398 1.00 94.44 87 ALA A N 1
ATOM 675 C CA . ALA A 1 87 ? -9.441 -0.989 5.145 1.00 94.44 87 ALA A CA 1
ATOM 676 C C . ALA A 1 87 ? -10.416 -1.568 4.112 1.00 94.44 87 ALA A C 1
ATOM 678 O O . ALA A 1 87 ? -11.445 -2.122 4.497 1.00 94.44 87 ALA A O 1
ATOM 679 N N . PRO A 1 88 ? -10.129 -1.492 2.805 1.00 93.00 88 PRO A N 1
ATOM 680 C CA . PRO A 1 88 ? -10.834 -2.305 1.819 1.00 93.00 88 PRO A CA 1
ATOM 681 C C . PRO A 1 88 ? -10.774 -3.807 2.151 1.00 93.00 88 PRO A C 1
ATOM 683 O O . PRO A 1 88 ? -9.742 -4.317 2.593 1.00 93.00 88 PRO A O 1
ATOM 686 N N . SER A 1 89 ? -11.868 -4.528 1.901 1.00 92.75 89 SER A N 1
ATOM 687 C CA . SER A 1 89 ? -12.034 -5.956 2.237 1.00 92.75 89 SER A CA 1
ATOM 688 C C . SER A 1 89 ? -10.951 -6.884 1.664 1.00 92.75 89 SER A C 1
ATOM 690 O O . SER A 1 89 ? -10.597 -7.886 2.288 1.00 92.75 89 SER A O 1
ATOM 692 N N . HIS A 1 90 ? -10.384 -6.534 0.505 1.00 87.81 90 HIS A N 1
ATOM 693 C CA . HIS A 1 90 ? -9.358 -7.323 -0.180 1.00 87.81 90 HIS A CA 1
ATOM 694 C C . HIS A 1 90 ? -8.051 -7.458 0.624 1.00 87.81 90 HIS A C 1
ATOM 696 O O . HIS A 1 90 ? -7.214 -8.294 0.290 1.00 87.81 90 HIS A O 1
ATOM 702 N N . LEU A 1 91 ? -7.864 -6.652 1.676 1.00 88.94 91 LEU A N 1
ATOM 703 C CA . LEU A 1 91 ? -6.705 -6.719 2.569 1.00 88.94 91 LEU A CA 1
ATOM 704 C C . LEU A 1 91 ? -6.855 -7.764 3.689 1.00 88.94 91 LEU A C 1
ATOM 706 O O . LEU A 1 91 ? -5.935 -7.926 4.494 1.00 88.94 91 LEU A O 1
ATOM 710 N N . GLU A 1 92 ? -7.973 -8.493 3.7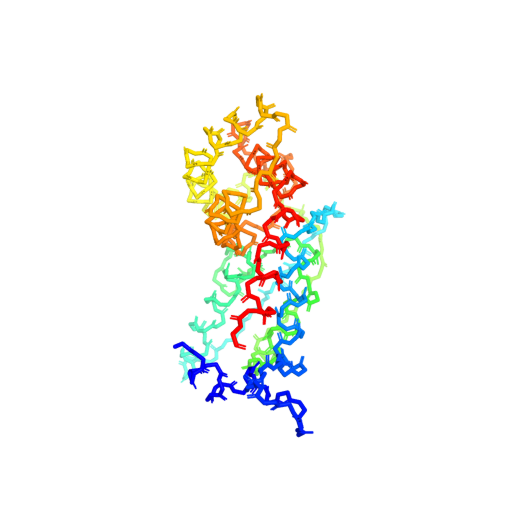68 1.00 91.69 92 GLU A N 1
ATOM 711 C CA . GLU A 1 92 ? -8.225 -9.435 4.867 1.00 91.69 92 GLU A CA 1
ATOM 712 C C . GLU A 1 92 ? -7.191 -10.547 4.990 1.00 91.69 92 GLU A C 1
ATOM 714 O O . GLU A 1 92 ? -6.653 -10.743 6.080 1.00 91.69 92 GLU A O 1
ATOM 719 N N . ASP A 1 93 ? -6.903 -11.268 3.908 1.00 88.62 93 ASP A N 1
ATOM 720 C CA . ASP A 1 93 ? -6.039 -12.450 3.983 1.00 88.62 93 ASP A CA 1
ATOM 721 C C . ASP A 1 93 ? -4.627 -12.063 4.454 1.00 88.62 93 ASP A C 1
ATOM 723 O O . ASP A 1 93 ? -4.063 -12.683 5.359 1.00 88.62 93 ASP A O 1
ATOM 727 N N . GLU A 1 94 ? -4.085 -10.964 3.914 1.00 86.12 94 GLU A N 1
ATOM 728 C CA . GLU A 1 94 ? -2.789 -10.412 4.331 1.00 86.12 94 GLU A CA 1
ATOM 729 C C . GLU A 1 94 ? -2.817 -9.946 5.796 1.00 86.12 94 GLU A C 1
ATOM 731 O O . GLU A 1 94 ? -1.852 -10.154 6.545 1.00 86.12 94 GLU A O 1
ATOM 736 N N . THR A 1 95 ? -3.931 -9.346 6.224 1.00 91.25 95 THR A N 1
ATOM 737 C CA . THR A 1 95 ? -4.128 -8.890 7.605 1.00 91.25 95 THR A CA 1
ATOM 738 C C . THR A 1 95 ? -4.125 -10.067 8.565 1.00 91.25 95 THR A C 1
ATOM 740 O O . THR A 1 95 ? -3.332 -10.075 9.508 1.00 91.25 95 THR A O 1
ATOM 743 N N . ARG A 1 96 ? -4.940 -11.093 8.302 1.00 93.31 96 ARG A N 1
ATOM 744 C CA . ARG A 1 96 ? -5.015 -12.315 9.112 1.00 93.31 96 ARG A CA 1
ATOM 745 C C . ARG A 1 96 ? -3.648 -12.978 9.230 1.00 93.31 96 ARG A C 1
ATOM 747 O O . ARG A 1 96 ? -3.178 -13.207 10.343 1.00 93.31 96 ARG A O 1
ATOM 754 N N . HIS A 1 97 ? -2.968 -13.209 8.105 1.00 88.69 97 HIS A N 1
ATOM 755 C CA . HIS A 1 97 ? -1.624 -13.793 8.106 1.00 88.69 97 HIS A CA 1
ATOM 756 C C . HIS A 1 97 ? -0.628 -12.963 8.921 1.00 88.69 97 HIS A C 1
ATOM 758 O O . HIS A 1 97 ? 0.170 -13.509 9.687 1.00 88.69 97 HIS A O 1
ATOM 764 N N . THR A 1 98 ? -0.668 -11.638 8.784 1.00 89.06 98 THR A N 1
ATOM 765 C CA . THR A 1 98 ? 0.248 -10.748 9.501 1.00 89.06 98 THR A CA 1
ATOM 766 C C . THR A 1 98 ? -0.018 -10.730 11.001 1.00 89.06 98 THR A C 1
ATOM 768 O O . THR A 1 98 ? 0.947 -10.764 11.767 1.00 89.06 98 THR A O 1
ATOM 771 N N . LEU A 1 99 ? -1.282 -10.690 11.426 1.00 92.81 99 LEU A N 1
ATOM 772 C CA . LEU A 1 99 ? -1.654 -10.674 12.841 1.00 92.81 99 LEU A CA 1
ATOM 773 C C . LEU A 1 99 ? -1.282 -11.987 13.535 1.00 92.81 99 LEU A C 1
ATOM 775 O O . LEU A 1 99 ? -0.597 -11.937 14.555 1.00 92.81 99 LEU A O 1
ATOM 779 N N . VAL A 1 100 ? -1.611 -13.136 12.932 1.00 93.31 100 VAL A N 1
ATOM 780 C CA . VAL A 1 100 ? -1.254 -14.466 13.462 1.00 93.31 100 VAL A CA 1
ATOM 781 C C . VAL A 1 100 ? 0.261 -14.626 13.573 1.00 93.31 100 VAL A C 1
ATOM 783 O O . VAL A 1 100 ? 0.785 -15.000 14.619 1.00 93.31 100 VAL A O 1
ATOM 786 N N . ARG A 1 101 ? 1.012 -14.266 12.523 1.00 88.00 101 ARG A N 1
ATOM 787 C CA . ARG A 1 101 ? 2.483 -14.359 12.531 1.00 88.00 101 ARG A CA 1
ATOM 788 C C . ARG A 1 101 ? 3.128 -13.519 13.636 1.00 88.00 101 ARG A C 1
ATOM 790 O O . ARG A 1 101 ? 4.230 -13.832 14.079 1.00 88.00 101 ARG A O 1
ATOM 797 N N . LEU A 1 102 ? 2.490 -12.420 14.032 1.00 88.81 102 LEU A N 1
ATOM 798 C CA . LEU A 1 102 ? 2.986 -11.527 15.077 1.00 88.81 102 LEU A CA 1
ATOM 799 C C . LEU A 1 102 ? 2.419 -11.852 16.469 1.00 88.81 102 LEU A C 1
ATOM 801 O O . LEU A 1 102 ? 2.808 -11.176 17.421 1.00 88.81 102 LEU A O 1
ATOM 805 N N . GLY A 1 103 ? 1.536 -12.850 16.594 1.00 92.94 103 GLY A N 1
ATOM 806 C CA . GLY A 1 103 ? 0.846 -13.187 17.844 1.00 92.94 103 GLY A CA 1
ATOM 807 C C . GLY A 1 103 ? -0.053 -12.055 18.348 1.00 92.94 103 GLY A C 1
ATOM 808 O O . GLY A 1 103 ? -0.115 -11.797 19.551 1.00 92.94 103 GLY A O 1
ATOM 809 N N . LEU A 1 104 ? -0.656 -11.311 17.418 1.00 94.50 104 LEU A N 1
ATOM 810 C CA . LEU A 1 104 ? -1.505 -10.149 17.693 1.00 94.50 104 LEU A CA 1
ATOM 811 C C . LEU A 1 104 ? -2.993 -10.423 17.444 1.00 94.50 104 LEU A C 1
ATOM 813 O O . LEU A 1 104 ? -3.825 -9.583 17.771 1.00 94.50 104 LEU A O 1
ATOM 817 N N . ASP A 1 105 ? -3.319 -11.573 16.870 1.00 95.19 105 ASP A N 1
ATOM 818 C CA . ASP A 1 105 ? -4.670 -12.017 16.533 1.00 95.19 105 ASP A CA 1
ATOM 819 C C . ASP A 1 105 ? -5.598 -12.083 17.754 1.00 95.19 105 ASP A C 1
ATOM 821 O O . ASP A 1 105 ? -6.745 -11.670 17.654 1.00 95.19 105 ASP A O 1
ATOM 825 N N . ALA A 1 106 ? -5.088 -12.458 18.930 1.00 94.62 106 ALA A N 1
ATOM 826 C CA . ALA A 1 106 ? -5.871 -12.500 20.170 1.00 94.62 106 ALA A CA 1
ATOM 827 C C . ALA A 1 106 ? -6.388 -11.129 20.662 1.00 94.62 106 ALA A C 1
ATOM 829 O O . ALA A 1 106 ? -7.215 -11.081 21.568 1.00 94.62 106 ALA A O 1
ATOM 830 N N . TYR A 1 107 ? -5.891 -10.019 20.104 1.00 95.06 107 TYR A N 1
ATOM 831 C CA . TYR A 1 107 ? -6.297 -8.662 20.490 1.00 95.06 107 TYR A CA 1
ATOM 832 C C . TYR A 1 107 ? -7.246 -8.006 19.490 1.00 95.06 107 TYR A C 1
ATOM 834 O O . TYR A 1 107 ? -7.602 -6.844 19.697 1.00 95.06 107 TYR A O 1
ATOM 842 N N . VAL A 1 108 ? -7.574 -8.679 18.383 1.00 97.06 108 VAL A N 1
ATOM 843 C CA . VAL A 1 108 ? -8.265 -8.072 17.243 1.00 97.06 108 VAL A CA 1
ATOM 844 C C . VAL A 1 108 ? -9.466 -8.905 16.831 1.00 97.06 108 VAL A C 1
ATOM 846 O O . VAL A 1 108 ? -9.322 -10.056 16.428 1.00 97.06 108 VAL A O 1
ATOM 849 N N . ASP A 1 109 ? -10.619 -8.255 16.790 1.00 97.44 109 ASP A N 1
ATOM 850 C CA . ASP A 1 109 ? -11.804 -8.752 16.111 1.00 97.44 109 ASP A CA 1
ATOM 851 C C . ASP A 1 109 ? -11.895 -8.126 14.713 1.00 97.44 109 ASP A C 1
ATOM 853 O O . ASP A 1 109 ? -11.722 -6.914 14.533 1.00 97.44 109 ASP A O 1
ATOM 857 N N . LEU A 1 110 ? -12.149 -8.965 13.706 1.00 97.50 110 LEU A N 1
ATOM 858 C CA . LEU A 1 110 ? -12.294 -8.546 12.312 1.00 97.50 110 LEU A CA 1
ATOM 859 C C . LEU A 1 110 ? -13.751 -8.655 11.864 1.00 97.50 110 LEU A C 1
ATOM 861 O O . LEU A 1 110 ? -14.375 -9.705 12.011 1.00 97.50 110 LEU A O 1
ATOM 865 N N . PHE A 1 111 ? -14.258 -7.594 11.242 1.00 96.62 111 PHE A N 1
ATOM 866 C CA . PHE A 1 111 ? -15.615 -7.527 10.702 1.00 96.62 111 PHE A CA 1
ATOM 867 C C . PHE A 1 111 ? -15.585 -7.116 9.234 1.00 96.62 111 PHE A C 1
ATOM 869 O O . PHE A 1 111 ? -14.786 -6.271 8.837 1.00 96.62 111 PHE A O 1
ATOM 876 N N . ARG A 1 112 ? -16.496 -7.669 8.432 1.00 95.31 112 ARG A N 1
ATOM 877 C CA . ARG A 1 112 ? -16.749 -7.220 7.058 1.00 95.31 112 ARG A CA 1
ATOM 878 C C . ARG A 1 112 ? -18.085 -6.494 6.986 1.00 95.31 112 ARG A C 1
ATOM 880 O O . ARG A 1 112 ? -19.056 -6.963 7.574 1.00 95.31 112 ARG A O 1
ATOM 887 N N . GLY A 1 113 ? -18.155 -5.409 6.222 1.00 93.56 113 GLY A N 1
ATOM 888 C CA . GLY A 1 113 ? -19.405 -4.668 6.052 1.00 93.56 113 GLY A CA 1
ATOM 889 C C . GLY A 1 113 ? -19.350 -3.574 4.994 1.00 93.56 113 GLY A C 1
ATOM 890 O O . GLY A 1 113 ? -18.375 -3.448 4.256 1.00 93.56 113 GLY A O 1
ATOM 891 N N . THR A 1 114 ? -20.414 -2.787 4.921 1.00 93.19 114 THR A N 1
ATOM 892 C CA . THR A 1 114 ? -20.529 -1.566 4.115 1.00 93.19 114 THR A CA 1
ATOM 893 C C . THR A 1 114 ? -20.471 -0.335 5.021 1.00 93.19 114 THR A C 1
ATOM 895 O O . THR A 1 114 ? -20.608 -0.440 6.240 1.00 93.19 114 THR A O 1
ATOM 898 N N . HIS A 1 115 ? -20.204 0.838 4.440 1.00 92.12 115 HIS A N 1
ATOM 899 C CA . HIS A 1 115 ? -20.286 2.095 5.180 1.00 92.12 115 HIS A CA 1
ATOM 900 C C . HIS A 1 115 ? -21.717 2.627 5.094 1.00 92.12 115 HIS A C 1
ATOM 902 O O . HIS A 1 115 ? -22.119 3.127 4.050 1.00 92.12 115 HIS A O 1
ATOM 908 N N . GLU A 1 116 ? -22.450 2.519 6.199 1.00 90.62 116 GLU A N 1
ATOM 909 C CA . GLU A 1 116 ? -23.833 3.001 6.354 1.00 90.62 116 GLU A CA 1
ATOM 910 C C . GLU A 1 116 ? -23.876 4.309 7.170 1.00 90.62 116 GLU A C 1
ATOM 912 O O . GLU A 1 116 ? -24.786 4.549 7.964 1.00 90.62 116 GLU A O 1
ATOM 917 N N . GLY A 1 117 ? -22.823 5.125 7.061 1.00 85.31 117 GLY A N 1
ATOM 918 C CA . GLY A 1 117 ? -22.721 6.393 7.776 1.00 85.31 117 GLY A CA 1
ATOM 919 C C . GLY A 1 117 ? -23.633 7.471 7.192 1.00 85.31 117 GLY A C 1
ATOM 920 O O . GLY A 1 117 ? -24.021 7.426 6.029 1.00 85.31 117 GLY A O 1
ATOM 921 N N . PHE A 1 118 ? -23.940 8.480 8.009 1.00 90.44 118 PHE A N 1
ATOM 922 C CA . PHE A 1 118 ? -24.754 9.625 7.589 1.00 90.44 118 PHE A CA 1
ATOM 923 C C . PHE A 1 118 ? -24.038 10.549 6.593 1.00 90.44 118 PHE A C 1
ATOM 925 O O . PHE A 1 118 ? -24.692 11.265 5.840 1.00 90.44 118 PHE A O 1
ATOM 932 N N . GLU A 1 119 ? -22.703 10.556 6.600 1.00 92.88 119 GLU A N 1
ATOM 933 C CA . GLU A 1 119 ? -21.886 11.346 5.676 1.00 92.88 119 GLU A CA 1
ATOM 934 C C . GLU A 1 119 ? -21.470 10.525 4.443 1.00 92.88 119 GLU A C 1
ATOM 936 O O . GLU A 1 119 ? -21.353 9.296 4.523 1.00 92.88 119 GLU A O 1
ATOM 941 N N . PRO A 1 120 ? -21.167 11.180 3.309 1.00 93.19 120 PRO A N 1
ATOM 942 C CA . PRO A 1 120 ? -20.609 10.499 2.151 1.00 93.19 120 PRO A CA 1
ATOM 943 C C . PRO A 1 120 ? -19.306 9.765 2.490 1.00 93.19 120 PRO A C 1
ATOM 945 O O . PRO A 1 120 ? -18.379 10.325 3.075 1.00 93.19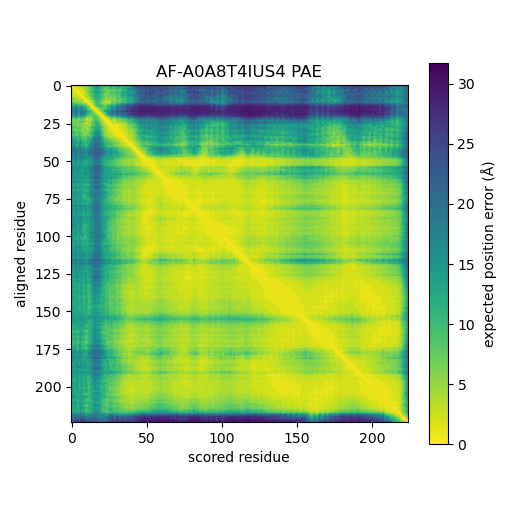 120 PRO A O 1
ATOM 948 N N . THR A 1 121 ? -19.179 8.519 2.033 1.00 93.00 121 THR A N 1
ATOM 949 C CA . THR A 1 121 ? -18.005 7.668 2.297 1.00 93.00 121 THR A CA 1
ATOM 950 C C . THR A 1 121 ? -16.677 8.298 1.857 1.00 93.00 121 THR A C 1
ATOM 952 O O . THR A 1 121 ? -15.644 8.026 2.462 1.00 93.00 121 THR A O 1
ATOM 955 N N . ALA A 1 122 ? -16.681 9.147 0.824 1.00 92.50 122 ALA A N 1
ATOM 956 C CA . ALA A 1 122 ? -15.485 9.864 0.377 1.00 92.50 122 ALA A CA 1
ATOM 957 C C . ALA A 1 122 ? -14.978 10.871 1.429 1.00 92.50 122 ALA A C 1
ATOM 959 O O . ALA A 1 122 ? -13.773 10.971 1.656 1.00 92.50 122 ALA A O 1
ATOM 960 N N . GLU A 1 123 ? -15.887 11.572 2.114 1.00 93.50 123 GLU A N 1
ATOM 961 C CA . GLU A 1 123 ? -15.543 12.505 3.195 1.00 93.50 123 GLU A CA 1
ATOM 962 C C . GLU A 1 123 ? -15.032 11.748 4.423 1.00 93.50 123 GLU A C 1
ATOM 964 O O . GLU A 1 123 ? -14.014 12.120 5.009 1.00 93.50 123 GLU A O 1
ATOM 969 N N . ALA A 1 124 ? -15.677 10.627 4.754 1.00 93.69 124 ALA A N 1
ATOM 970 C CA . ALA A 1 124 ? -15.249 9.745 5.833 1.00 93.69 124 ALA A CA 1
ATOM 971 C C . ALA A 1 124 ? -13.829 9.198 5.590 1.00 93.69 124 ALA A C 1
ATOM 973 O O . ALA A 1 124 ? -12.954 9.292 6.456 1.00 93.69 124 ALA A O 1
ATOM 974 N N . ALA A 1 125 ? -13.565 8.710 4.373 1.00 93.31 125 ALA A N 1
ATOM 975 C CA . ALA A 1 125 ? -12.259 8.202 3.964 1.00 93.31 125 ALA A CA 1
ATOM 976 C C . ALA A 1 125 ? -11.155 9.266 4.087 1.00 93.31 125 ALA A C 1
ATOM 978 O O . ALA A 1 125 ? -10.072 8.967 4.592 1.00 93.31 125 ALA A O 1
ATOM 979 N N . ALA A 1 126 ? -11.428 10.519 3.716 1.00 93.12 126 ALA A N 1
ATOM 980 C CA . ALA A 1 126 ? -10.466 11.614 3.860 1.00 93.12 126 ALA A CA 1
ATOM 981 C C . ALA A 1 126 ? -10.079 11.918 5.322 1.00 93.12 126 ALA A C 1
ATOM 983 O O . ALA A 1 126 ? -9.040 12.529 5.557 1.00 93.12 126 ALA A O 1
ATOM 984 N N . ARG A 1 127 ? -10.881 11.489 6.310 1.00 93.69 127 ARG A N 1
ATOM 985 C CA . ARG A 1 127 ? -10.536 11.586 7.741 1.00 93.69 127 ARG A CA 1
ATOM 986 C C . ARG A 1 127 ? -9.806 10.355 8.263 1.00 93.69 127 ARG A C 1
ATOM 988 O O . ARG A 1 127 ? -8.992 10.471 9.174 1.00 93.69 127 ARG A O 1
ATOM 995 N N . TRP A 1 128 ? -10.117 9.176 7.727 1.00 94.62 128 TRP A N 1
ATOM 996 C CA . TRP A 1 128 ? -9.512 7.918 8.175 1.00 94.62 128 TRP A CA 1
ATOM 997 C C . TRP A 1 128 ? -8.085 7.736 7.653 1.00 94.62 128 TRP A C 1
ATOM 999 O O . TRP A 1 128 ? -7.266 7.099 8.323 1.00 94.62 128 TRP A O 1
ATOM 1009 N N . TRP A 1 129 ? -7.782 8.297 6.481 1.00 95.12 129 TRP A N 1
ATOM 1010 C CA . TRP A 1 129 ? -6.456 8.278 5.868 1.00 95.12 129 TRP A CA 1
ATOM 1011 C C . TRP A 1 129 ? -5.885 9.678 5.705 1.00 95.12 129 TRP A C 1
ATOM 1013 O O . TRP A 1 129 ? -6.582 10.613 5.329 1.00 95.12 129 TRP A O 1
ATOM 1023 N N . ASP A 1 130 ? -4.567 9.781 5.856 1.00 93.88 130 ASP A N 1
ATOM 1024 C CA . ASP A 1 130 ? -3.814 10.937 5.378 1.00 93.88 130 ASP A CA 1
ATOM 1025 C C . ASP A 1 130 ? -3.607 10.816 3.858 1.00 93.88 130 ASP A C 1
ATOM 1027 O O . ASP A 1 130 ? -2.563 10.374 3.366 1.00 93.88 130 ASP A O 1
ATOM 1031 N N . LEU A 1 131 ? -4.664 11.135 3.104 1.00 94.38 131 LEU A N 1
ATOM 1032 C CA . LEU A 1 131 ? -4.660 11.049 1.642 1.00 94.38 131 LEU A CA 1
ATOM 1033 C C . LEU A 1 131 ? -3.605 11.975 1.025 1.00 94.38 131 LEU A C 1
ATOM 1035 O O . LEU A 1 131 ? -3.005 11.616 0.015 1.00 94.38 131 LEU A O 1
ATOM 1039 N N . GLU A 1 132 ? -3.326 13.122 1.641 1.00 94.81 132 GLU A N 1
ATOM 1040 C CA . GLU A 1 132 ? -2.316 14.059 1.149 1.00 94.81 132 GLU A CA 1
ATOM 1041 C C . GLU A 1 132 ? -0.899 13.490 1.301 1.00 94.81 132 GLU A C 1
ATOM 1043 O O . GLU A 1 132 ? -0.115 13.536 0.349 1.00 94.81 132 GLU A O 1
ATOM 1048 N N . ALA A 1 133 ? -0.575 12.857 2.434 1.00 93.62 133 ALA A N 1
ATOM 1049 C CA . ALA A 1 133 ? 0.706 12.170 2.595 1.00 93.62 133 ALA A CA 1
ATOM 1050 C C . ALA A 1 133 ? 0.879 11.031 1.578 1.00 93.62 133 ALA A C 1
ATOM 1052 O O . ALA A 1 133 ? 1.955 10.879 0.994 1.00 93.62 133 ALA A O 1
ATOM 1053 N N . ILE A 1 134 ? -0.176 10.254 1.313 1.00 93.94 134 ILE A N 1
ATOM 1054 C CA . ILE A 1 134 ? -0.145 9.193 0.293 1.00 93.94 134 ILE A CA 1
ATOM 1055 C C . ILE A 1 134 ? 0.036 9.802 -1.110 1.00 93.94 134 ILE A C 1
ATOM 1057 O O . ILE A 1 134 ? 0.878 9.337 -1.885 1.00 93.94 134 ILE A O 1
ATOM 1061 N N . ALA A 1 135 ? -0.688 10.875 -1.435 1.00 95.56 135 ALA A N 1
ATOM 1062 C CA . ALA A 1 135 ? -0.548 11.587 -2.702 1.00 95.56 135 ALA A CA 1
ATOM 1063 C C . ALA A 1 135 ? 0.869 12.155 -2.886 1.00 95.56 135 ALA A C 1
ATOM 1065 O O . ALA A 1 135 ? 1.433 12.061 -3.979 1.00 95.56 135 ALA A O 1
ATOM 1066 N N . ALA A 1 136 ? 1.489 12.684 -1.829 1.00 96.25 136 ALA A N 1
ATOM 1067 C CA . ALA A 1 136 ? 2.862 13.179 -1.858 1.00 96.25 136 ALA A CA 1
ATOM 1068 C C . ALA A 1 136 ? 3.878 12.075 -2.201 1.00 96.25 136 ALA A C 1
ATOM 1070 O O . ALA A 1 136 ? 4.797 12.314 -2.992 1.00 96.25 136 ALA A O 1
ATOM 1071 N N . LEU A 1 137 ? 3.694 10.852 -1.687 1.00 95.00 137 LEU A N 1
ATOM 1072 C CA . LEU A 1 137 ? 4.537 9.706 -2.051 1.00 95.00 137 LEU A CA 1
ATOM 1073 C C . LEU A 1 137 ? 4.423 9.378 -3.548 1.00 95.00 137 LEU A C 1
ATOM 1075 O O . LEU A 1 137 ? 5.440 9.196 -4.223 1.00 95.00 137 LEU A O 1
ATOM 1079 N N . HIS A 1 138 ? 3.202 9.359 -4.087 1.00 95.56 138 HIS A N 1
ATOM 1080 C CA . HIS A 1 138 ? 2.957 9.142 -5.518 1.00 95.56 138 HIS A CA 1
ATOM 1081 C C . HIS A 1 138 ? 3.533 10.266 -6.385 1.00 95.56 138 HIS A C 1
ATOM 1083 O O . HIS A 1 138 ? 4.168 9.995 -7.403 1.00 95.56 138 HIS A O 1
ATOM 1089 N N . ARG A 1 139 ? 3.376 11.532 -5.979 1.00 97.25 139 ARG A N 1
ATOM 1090 C CA . ARG A 1 139 ? 3.966 12.691 -6.674 1.00 97.25 139 ARG A CA 1
ATOM 1091 C C . ARG A 1 139 ? 5.493 12.619 -6.704 1.00 97.25 139 ARG A C 1
ATOM 1093 O O . ARG A 1 139 ? 6.092 12.884 -7.744 1.00 97.25 139 ARG A O 1
ATOM 1100 N N . SER A 1 140 ? 6.119 12.208 -5.602 1.00 97.19 140 SER A N 1
ATOM 1101 C CA . SER A 1 140 ? 7.568 11.988 -5.531 1.00 97.19 140 SER A CA 1
ATOM 1102 C C . SER A 1 140 ? 8.026 10.897 -6.506 1.00 97.19 140 SER A C 1
ATOM 1104 O O . SER A 1 140 ? 8.954 11.111 -7.290 1.00 97.19 140 SER A O 1
ATOM 1106 N N . PHE A 1 141 ? 7.311 9.766 -6.542 1.00 97.12 141 PHE A N 1
ATOM 1107 C CA . PHE A 1 141 ? 7.562 8.696 -7.510 1.00 97.12 141 PHE A CA 1
ATOM 1108 C C . PHE A 1 141 ? 7.448 9.192 -8.960 1.00 97.12 141 PHE A C 1
ATOM 1110 O O . PHE A 1 141 ? 8.335 8.942 -9.779 1.00 97.12 141 PHE A O 1
ATOM 1117 N N . LEU A 1 142 ? 6.386 9.935 -9.279 1.00 98.00 142 LEU A N 1
ATOM 1118 C CA . LEU A 1 142 ? 6.167 10.489 -10.615 1.00 98.00 142 LEU A CA 1
ATOM 1119 C C . LEU A 1 142 ? 7.279 11.450 -11.035 1.00 98.00 142 LEU A C 1
ATOM 1121 O O . LEU A 1 142 ? 7.810 11.318 -12.138 1.00 98.00 142 LEU A O 1
ATOM 1125 N N . SER A 1 143 ? 7.674 12.363 -10.147 1.00 98.19 143 SER A N 1
ATOM 1126 C CA . SER A 1 143 ? 8.761 13.313 -10.397 1.00 98.19 143 SER A CA 1
ATOM 1127 C C . SER A 1 143 ? 10.060 12.602 -10.800 1.00 98.19 143 SER A C 1
ATOM 1129 O O . SER A 1 143 ? 10.716 12.993 -11.768 1.00 98.19 143 SER A O 1
ATOM 1131 N N . ALA A 1 144 ? 10.389 11.498 -10.121 1.00 97.75 144 ALA A N 1
ATOM 1132 C CA . ALA A 1 144 ? 11.594 10.723 -10.395 1.00 97.75 144 ALA A CA 1
ATOM 1133 C C . ALA A 1 144 ? 11.502 9.864 -11.671 1.00 97.75 144 ALA A C 1
ATOM 1135 O O . ALA A 1 144 ? 12.477 9.759 -12.419 1.00 97.75 144 ALA A O 1
ATOM 1136 N N . HIS A 1 145 ? 10.357 9.230 -11.934 1.00 98.06 145 HIS A N 1
ATOM 1137 C CA . HIS A 1 145 ? 10.280 8.132 -12.907 1.00 98.06 145 HIS A CA 1
ATOM 1138 C C . HIS A 1 145 ? 9.551 8.470 -14.206 1.00 98.06 145 HIS A C 1
ATOM 1140 O O . HIS A 1 145 ? 9.763 7.803 -15.222 1.00 98.06 145 HIS A O 1
ATOM 1146 N N . GLU A 1 146 ? 8.753 9.531 -14.244 1.00 97.94 146 GLU A N 1
ATOM 1147 C CA . GLU A 1 146 ? 8.097 9.940 -15.482 1.00 97.94 146 GLU A CA 1
ATOM 1148 C C . GLU A 1 146 ? 9.084 10.443 -16.559 1.00 97.94 146 GLU A C 1
ATOM 1150 O O . GLU A 1 146 ? 8.937 10.053 -17.723 1.00 97.94 146 G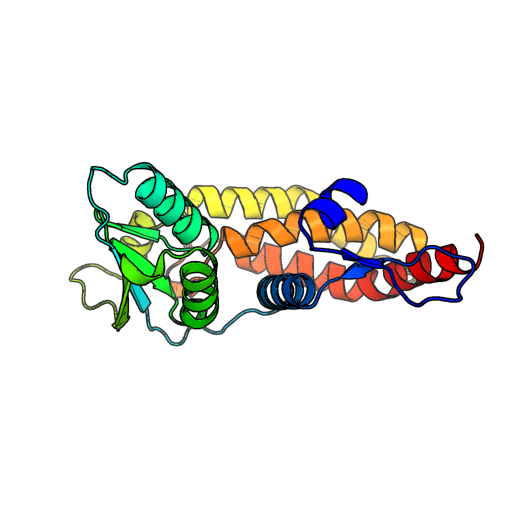LU A O 1
ATOM 1155 N N . PRO A 1 147 ? 10.142 11.221 -16.232 1.00 98.31 147 PRO A N 1
ATOM 1156 C CA . PRO A 1 147 ? 11.195 11.545 -17.197 1.00 98.31 147 PRO A CA 1
ATOM 1157 C C . PRO A 1 147 ? 11.909 10.298 -17.739 1.00 98.31 147 PRO A C 1
ATOM 1159 O O . PRO A 1 147 ? 12.192 10.224 -18.937 1.00 98.31 147 PRO A O 1
ATOM 1162 N 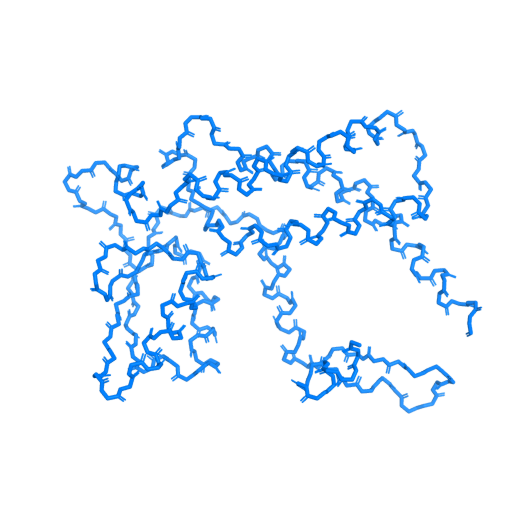N . VAL A 1 148 ? 12.147 9.303 -16.876 1.00 97.75 148 VAL A N 1
ATOM 1163 C CA . VAL A 1 148 ? 12.775 8.022 -17.239 1.00 97.75 148 VAL A CA 1
ATOM 1164 C C . VAL A 1 148 ? 11.894 7.270 -18.233 1.00 97.75 148 VAL A C 1
ATOM 1166 O O . VAL A 1 148 ? 12.373 6.859 -19.292 1.00 97.75 148 VAL A O 1
ATOM 1169 N N . LEU A 1 149 ? 10.590 7.166 -17.960 1.00 98.00 149 LEU A N 1
ATOM 1170 C CA . LEU A 1 149 ? 9.642 6.561 -18.892 1.00 98.00 149 LEU A CA 1
ATOM 1171 C C . LEU A 1 149 ? 9.632 7.297 -20.234 1.00 98.00 149 LEU A C 1
ATOM 1173 O O . LEU A 1 149 ? 9.726 6.652 -21.275 1.00 98.00 149 LEU A O 1
ATOM 1177 N N . ARG A 1 150 ? 9.585 8.637 -20.240 1.00 97.75 150 ARG A N 1
ATOM 1178 C CA . ARG A 1 150 ? 9.626 9.427 -21.486 1.00 97.75 150 ARG A CA 1
ATOM 1179 C C . ARG A 1 150 ? 10.887 9.149 -22.307 1.00 97.75 150 ARG A C 1
ATOM 1181 O O . ARG A 1 150 ? 10.793 9.005 -23.528 1.00 97.75 150 ARG A O 1
ATOM 1188 N N . ALA A 1 151 ? 12.048 9.057 -21.660 1.00 97.19 151 ALA A N 1
ATOM 1189 C CA . ALA A 1 151 ? 13.306 8.727 -22.325 1.00 97.19 151 ALA A CA 1
ATOM 1190 C C . ALA A 1 151 ? 13.266 7.315 -22.927 1.00 97.19 151 ALA A C 1
ATOM 1192 O O . ALA A 1 151 ? 13.610 7.129 -24.097 1.00 97.19 151 ALA A O 1
ATOM 1193 N N . TRP A 1 152 ? 12.783 6.332 -22.166 1.00 97.19 152 TRP A N 1
ATOM 1194 C CA . TRP A 1 152 ? 12.676 4.953 -22.624 1.00 97.19 152 TRP A CA 1
ATOM 1195 C C . TRP A 1 152 ? 11.640 4.773 -23.729 1.00 97.19 152 TRP A C 1
ATOM 1197 O O . TRP A 1 152 ? 11.922 4.059 -24.687 1.00 97.19 152 TRP A O 1
ATOM 1207 N N . SER A 1 153 ? 10.486 5.435 -23.686 1.00 94.44 153 SER A N 1
ATOM 1208 C CA . SER A 1 153 ? 9.438 5.329 -24.715 1.00 94.44 153 SER A CA 1
ATOM 1209 C C . SER A 1 153 ? 9.925 5.697 -26.120 1.00 94.44 153 SER A C 1
ATOM 1211 O O . SER A 1 153 ? 9.453 5.118 -27.091 1.00 94.44 153 SER A O 1
ATOM 1213 N N . ARG A 1 154 ? 10.928 6.576 -26.240 1.00 94.88 154 ARG A N 1
ATOM 1214 C CA . ARG A 1 154 ? 11.531 6.976 -27.528 1.00 94.88 154 ARG A CA 1
ATOM 1215 C C . ARG A 1 154 ? 12.577 5.990 -28.059 1.00 94.88 154 ARG A C 1
ATOM 1217 O O . ARG A 1 154 ? 12.975 6.073 -29.219 1.00 94.88 154 ARG A O 1
ATOM 1224 N N . ARG A 1 155 ? 13.049 5.061 -27.225 1.00 94.75 155 ARG A N 1
ATOM 1225 C CA . ARG A 1 155 ? 14.087 4.089 -27.585 1.00 94.75 155 ARG A CA 1
ATOM 1226 C C . ARG A 1 155 ? 13.474 2.843 -28.222 1.00 94.75 155 ARG A C 1
ATOM 1228 O O . ARG A 1 155 ? 12.549 2.246 -27.665 1.00 94.75 155 ARG A O 1
ATOM 1235 N N . ARG A 1 156 ? 14.057 2.418 -29.352 1.00 91.75 156 ARG A N 1
ATOM 1236 C CA . ARG A 1 156 ? 13.756 1.129 -30.007 1.00 91.75 156 ARG A CA 1
ATOM 1237 C C . ARG A 1 156 ? 14.481 -0.051 -29.360 1.00 91.75 156 ARG A C 1
ATOM 1239 O O . ARG A 1 156 ? 13.956 -1.155 -29.348 1.00 91.75 156 ARG A O 1
ATOM 1246 N N . LYS A 1 157 ? 15.696 0.176 -28.855 1.00 94.38 157 LYS A N 1
ATOM 1247 C CA . LYS A 1 157 ? 16.522 -0.851 -28.210 1.00 94.38 157 LYS A CA 1
ATOM 1248 C C . LYS A 1 157 ? 16.443 -0.720 -26.692 1.00 94.38 157 LYS A C 1
ATOM 1250 O O . LYS A 1 157 ? 16.354 0.393 -26.176 1.00 94.38 157 LYS A O 1
ATOM 1255 N N . THR A 1 158 ? 16.567 -1.856 -26.011 1.00 95.88 158 THR A N 1
ATOM 1256 C CA . THR A 1 158 ? 16.618 -1.945 -24.547 1.00 95.88 158 THR A CA 1
ATOM 1257 C C . THR A 1 158 ? 17.894 -2.663 -24.105 1.00 95.88 158 THR A C 1
ATOM 1259 O O . THR A 1 158 ? 17.853 -3.873 -23.866 1.00 95.88 158 THR A O 1
ATOM 1262 N N . PRO A 1 159 ? 19.046 -1.955 -24.061 1.00 95.69 159 PRO A N 1
ATOM 1263 C CA . PRO A 1 159 ? 20.303 -2.519 -23.573 1.00 95.69 159 PRO A CA 1
ATOM 1264 C C . PRO A 1 159 ? 20.139 -3.076 -22.145 1.00 95.69 159 PRO A C 1
ATOM 1266 O O . PRO A 1 159 ? 19.616 -2.356 -21.291 1.00 95.69 159 PRO A O 1
ATOM 1269 N N . PRO A 1 160 ? 20.548 -4.332 -21.866 1.00 94.62 160 PRO A N 1
ATOM 1270 C CA . PRO A 1 160 ? 20.309 -4.981 -20.573 1.00 94.62 160 PRO A CA 1
ATOM 1271 C C . PRO A 1 160 ? 20.834 -4.217 -19.347 1.00 94.62 160 PRO A C 1
ATOM 1273 O O . PRO A 1 160 ? 20.114 -4.097 -18.359 1.00 94.62 160 PRO A O 1
ATOM 1276 N N . GLU A 1 161 ? 22.053 -3.677 -19.410 1.00 94.44 161 GLU A N 1
ATOM 1277 C CA . GLU A 1 161 ? 22.677 -2.951 -18.294 1.00 94.44 161 GLU A CA 1
ATOM 1278 C C . GLU A 1 161 ? 21.923 -1.658 -17.953 1.00 94.44 161 GLU A C 1
ATOM 1280 O O . GLU A 1 161 ? 21.550 -1.434 -16.802 1.00 94.44 161 GLU A O 1
ATOM 1285 N N . GLU A 1 162 ? 21.623 -0.832 -18.960 1.00 95.75 162 GLU A N 1
ATOM 1286 C CA . GLU A 1 162 ? 20.850 0.400 -18.769 1.00 95.75 162 GLU A CA 1
ATOM 1287 C C . GLU A 1 162 ? 19.436 0.105 -18.261 1.00 95.75 162 GLU A C 1
ATOM 1289 O O . GLU A 1 162 ? 18.928 0.808 -17.388 1.00 95.75 162 GLU A O 1
ATOM 1294 N N . ALA A 1 163 ? 18.805 -0.953 -18.780 1.00 95.00 163 ALA A N 1
ATOM 1295 C CA . ALA A 1 163 ? 17.490 -1.378 -18.322 1.00 95.00 163 ALA A CA 1
ATOM 1296 C C . ALA A 1 163 ? 17.514 -1.776 -16.845 1.00 95.00 163 ALA A C 1
ATOM 1298 O O . ALA A 1 163 ? 16.621 -1.382 -16.102 1.00 95.00 163 ALA A O 1
ATOM 1299 N N . TYR A 1 164 ? 18.540 -2.509 -16.402 1.00 92.88 164 TYR A N 1
ATOM 1300 C CA . TYR A 1 164 ? 18.715 -2.853 -14.992 1.00 92.88 164 TYR A CA 1
ATOM 1301 C C . TYR A 1 164 ? 18.935 -1.609 -14.119 1.00 92.88 164 TYR A C 1
ATOM 1303 O O . TYR A 1 164 ? 18.253 -1.454 -13.102 1.00 92.88 164 TYR A O 1
ATOM 1311 N N . ARG A 1 165 ? 19.835 -0.708 -14.539 1.00 95.06 165 ARG A N 1
ATOM 1312 C CA . ARG A 1 165 ? 20.166 0.533 -13.821 1.00 95.06 165 ARG A CA 1
ATOM 1313 C C . ARG A 1 165 ? 18.935 1.398 -13.558 1.00 95.06 165 ARG A C 1
ATOM 1315 O O . ARG A 1 165 ? 18.810 1.934 -12.462 1.00 95.06 165 ARG A O 1
ATOM 1322 N N . ASP A 1 166 ? 18.038 1.518 -14.534 1.00 95.81 166 ASP A N 1
ATOM 1323 C CA . ASP A 1 166 ? 16.875 2.405 -14.430 1.00 95.81 166 ASP A CA 1
ATOM 1324 C C . ASP A 1 166 ? 15.637 1.692 -13.848 1.00 95.81 166 ASP A C 1
ATOM 1326 O O . ASP A 1 166 ? 14.802 2.323 -13.197 1.00 95.81 166 ASP A O 1
ATOM 1330 N N . TYR A 1 167 ? 15.519 0.371 -14.031 1.00 95.06 167 TYR A N 1
ATOM 1331 C CA . TYR A 1 167 ? 14.409 -0.417 -13.485 1.00 95.06 167 TYR A CA 1
ATOM 1332 C C . TYR A 1 167 ? 14.526 -0.639 -11.977 1.00 95.06 167 TYR A C 1
ATOM 1334 O O . TYR A 1 167 ? 13.521 -0.562 -11.272 1.00 95.06 167 TYR A O 1
ATOM 1342 N N . LEU A 1 168 ? 15.731 -0.909 -11.462 1.00 92.19 168 LEU A N 1
ATOM 1343 C CA . LEU A 1 168 ? 15.907 -1.243 -10.049 1.00 92.19 168 LEU A CA 1
ATOM 1344 C C . LEU A 1 168 ? 15.467 -0.105 -9.103 1.00 92.19 168 LEU A C 1
ATOM 1346 O O . LEU A 1 168 ? 14.724 -0.399 -8.165 1.00 92.19 168 LEU A O 1
ATOM 1350 N N . PRO A 1 169 ? 15.824 1.176 -9.336 1.00 93.94 169 PRO A N 1
ATOM 1351 C CA . PRO A 1 169 ? 15.318 2.286 -8.530 1.00 93.94 169 PRO A CA 1
ATOM 1352 C C . PRO A 1 169 ? 13.799 2.453 -8.631 1.00 93.94 169 PRO A C 1
ATOM 1354 O O . PRO A 1 169 ? 13.152 2.683 -7.613 1.00 93.94 169 PRO A O 1
ATOM 1357 N N . ALA A 1 170 ? 13.221 2.290 -9.829 1.00 94.00 170 ALA A N 1
ATOM 1358 C CA . ALA A 1 170 ? 11.770 2.359 -10.019 1.00 94.00 170 ALA A CA 1
ATOM 1359 C C . ALA A 1 170 ? 11.046 1.257 -9.234 1.00 94.00 170 ALA A C 1
ATOM 1361 O O . ALA A 1 170 ? 10.028 1.516 -8.594 1.00 94.00 170 ALA A O 1
ATOM 1362 N N . LEU A 1 171 ? 11.597 0.041 -9.224 1.00 92.06 171 LEU A N 1
ATOM 1363 C CA . LEU A 1 171 ? 11.081 -1.059 -8.419 1.00 92.06 171 LEU A CA 1
ATOM 1364 C C . LEU A 1 171 ? 11.224 -0.786 -6.916 1.00 92.06 171 LEU A C 1
ATOM 1366 O O . LEU A 1 171 ? 10.256 -0.981 -6.188 1.00 92.06 171 LEU A O 1
ATOM 1370 N N . ASP A 1 172 ? 12.384 -0.329 -6.433 1.00 89.69 172 ASP A N 1
ATOM 1371 C CA . ASP A 1 172 ? 12.579 -0.042 -5.000 1.00 89.69 172 ASP A CA 1
ATOM 1372 C C . ASP A 1 172 ? 11.638 1.059 -4.495 1.00 89.69 172 ASP A C 1
ATOM 1374 O O . ASP A 1 172 ? 11.032 0.918 -3.429 1.00 89.69 172 ASP A O 1
ATOM 1378 N N . ALA A 1 173 ? 11.476 2.128 -5.280 1.00 91.25 173 ALA A N 1
ATOM 1379 C CA . ALA A 1 173 ? 10.569 3.220 -4.958 1.00 91.25 173 ALA A CA 1
ATOM 1380 C C . ALA A 1 173 ? 9.108 2.747 -4.960 1.00 91.25 173 ALA A C 1
ATOM 1382 O O . ALA A 1 173 ? 8.383 2.978 -3.988 1.00 91.25 173 ALA A O 1
ATOM 1383 N N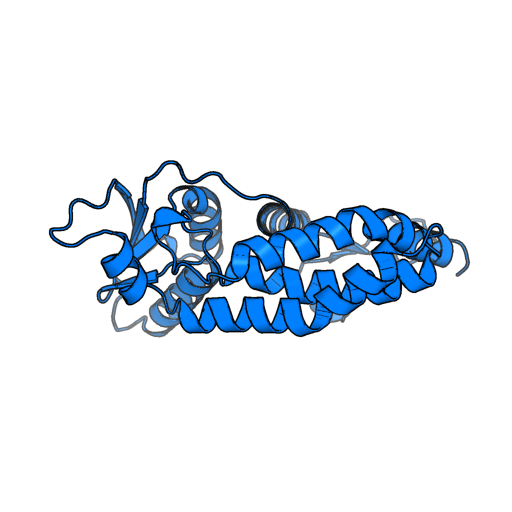 . TRP A 1 174 ? 8.691 2.022 -6.005 1.00 90.88 174 TRP A N 1
ATOM 1384 C CA . TRP A 1 174 ? 7.323 1.523 -6.122 1.00 90.88 174 TRP A CA 1
ATOM 1385 C C . TRP A 1 174 ? 6.966 0.541 -5.010 1.00 90.88 174 TRP A C 1
ATOM 1387 O O . TRP A 1 174 ? 5.882 0.638 -4.453 1.00 90.88 174 TRP A O 1
ATOM 1397 N N . ARG A 1 175 ? 7.878 -0.347 -4.594 1.00 87.81 175 ARG A N 1
ATOM 1398 C CA . ARG A 1 175 ? 7.620 -1.353 -3.542 1.00 87.81 175 ARG A CA 1
ATOM 1399 C C . ARG A 1 175 ? 7.145 -0.780 -2.210 1.00 87.81 175 ARG A C 1
ATOM 1401 O O . ARG A 1 175 ? 6.608 -1.531 -1.404 1.00 87.81 175 ARG A O 1
ATOM 1408 N N . ARG A 1 176 ? 7.354 0.510 -1.952 1.00 83.94 176 ARG A N 1
ATOM 1409 C CA . ARG A 1 176 ? 6.906 1.182 -0.725 1.00 83.94 176 ARG A CA 1
ATOM 1410 C C . ARG A 1 176 ? 5.472 1.699 -0.833 1.00 83.94 176 ARG A C 1
ATOM 1412 O O . ARG A 1 176 ? 4.792 1.772 0.185 1.00 83.94 176 ARG A O 1
ATOM 1419 N N . LEU A 1 177 ? 5.018 2.032 -2.042 1.00 85.75 177 LEU A N 1
ATOM 1420 C CA . LEU A 1 177 ? 3.732 2.685 -2.288 1.00 85.75 177 LEU A CA 1
ATOM 1421 C C . LEU A 1 177 ? 2.529 1.790 -1.972 1.00 85.75 177 LEU A C 1
ATOM 1423 O O . LEU A 1 177 ? 1.688 2.244 -1.205 1.00 85.75 177 LEU A O 1
ATOM 1427 N N . PRO A 1 178 ? 2.448 0.525 -2.427 1.00 79.56 178 PRO A N 1
ATOM 1428 C CA . PRO A 1 178 ? 1.301 -0.324 -2.118 1.00 79.56 178 PRO A CA 1
ATOM 1429 C C . PRO A 1 178 ? 1.087 -0.577 -0.622 1.00 79.56 178 PRO A C 1
ATOM 1431 O O . PRO A 1 178 ? -0.021 -0.899 -0.213 1.00 79.56 178 PRO A O 1
ATOM 1434 N N . TYR A 1 179 ? 2.126 -0.456 0.213 1.00 77.44 179 TYR A N 1
ATOM 1435 C CA . TYR A 1 179 ? 1.997 -0.580 1.673 1.00 77.44 179 TYR A CA 1
ATOM 1436 C C . TYR A 1 179 ? 1.479 0.693 2.351 1.00 77.44 179 TYR A C 1
ATOM 1438 O O . TYR A 1 179 ? 0.975 0.625 3.468 1.00 77.44 179 TYR A O 1
ATOM 1446 N N . ALA A 1 180 ? 1.614 1.846 1.696 1.00 80.31 180 ALA A N 1
ATOM 1447 C CA . ALA A 1 180 ? 1.071 3.117 2.167 1.00 80.31 180 ALA A CA 1
ATOM 1448 C C . ALA A 1 180 ? -0.316 3.409 1.568 1.00 80.31 180 ALA A C 1
ATOM 1450 O O . ALA A 1 180 ? -1.165 3.976 2.247 1.00 80.31 180 ALA A O 1
ATOM 1451 N N . ASP A 1 181 ? -0.546 3.010 0.317 1.00 87.81 181 ASP A N 1
ATOM 1452 C CA . ASP A 1 181 ? -1.799 3.188 -0.413 1.00 87.81 181 ASP A CA 1
ATOM 1453 C C . ASP A 1 181 ? -2.656 1.911 -0.320 1.00 87.81 181 ASP A C 1
ATOM 1455 O O . ASP A 1 181 ? -2.267 0.874 -0.865 1.00 87.81 181 ASP A O 1
ATOM 1459 N N . PRO A 1 182 ? -3.824 1.952 0.343 1.00 84.88 182 PRO A N 1
ATOM 1460 C CA . PRO A 1 182 ? -4.703 0.791 0.475 1.00 84.88 182 PRO A CA 1
ATOM 1461 C C . PRO A 1 182 ? -5.494 0.444 -0.790 1.00 84.88 182 PRO A C 1
ATOM 1463 O O . PRO A 1 182 ? -6.308 -0.476 -0.754 1.00 84.88 182 PRO A O 1
ATOM 1466 N N . GLY A 1 183 ? -5.320 1.178 -1.892 1.00 86.69 183 GLY A N 1
ATOM 1467 C CA . GLY A 1 183 ? -6.051 0.921 -3.128 1.00 86.69 183 GLY A CA 1
ATOM 1468 C C . GLY A 1 183 ? -7.537 1.254 -3.001 1.00 86.69 183 GLY A C 1
ATOM 1469 O O . GLY A 1 183 ? -8.387 0.446 -3.382 1.00 86.69 183 GLY A O 1
ATOM 1470 N N . LEU A 1 184 ? -7.858 2.434 -2.454 1.00 89.44 184 LEU A N 1
ATOM 1471 C CA . LEU A 1 184 ? -9.244 2.905 -2.377 1.00 89.44 184 LEU A CA 1
ATOM 1472 C C . LEU A 1 184 ? -9.873 3.016 -3.782 1.00 89.44 184 LEU A C 1
ATOM 1474 O O . LEU A 1 184 ? -9.180 3.362 -4.747 1.00 89.44 184 LEU A O 1
ATOM 1478 N N . PRO A 1 185 ? -11.192 2.775 -3.917 1.00 87.56 185 PRO A N 1
ATOM 1479 C CA . PRO A 1 185 ? -11.924 3.082 -5.140 1.00 87.56 185 PRO A CA 1
ATOM 1480 C C . PRO A 1 185 ? -11.726 4.539 -5.573 1.00 87.56 185 PRO A C 1
ATOM 1482 O O . PRO A 1 185 ? -11.788 5.446 -4.747 1.00 87.56 185 PRO A O 1
ATOM 1485 N N . ALA A 1 186 ? -11.590 4.776 -6.882 1.00 87.94 186 ALA A N 1
ATOM 1486 C CA . ALA A 1 186 ? -11.398 6.121 -7.438 1.00 87.94 186 ALA A CA 1
ATOM 1487 C C . ALA A 1 186 ? -12.507 7.113 -7.044 1.00 87.94 186 ALA A C 1
ATOM 1489 O O . ALA A 1 186 ? -12.236 8.294 -6.867 1.00 87.94 186 ALA A O 1
ATOM 1490 N N . ALA A 1 187 ? -13.737 6.628 -6.850 1.00 89.19 187 ALA A N 1
ATOM 1491 C CA . ALA A 1 187 ? -14.870 7.443 -6.411 1.00 89.19 187 ALA A CA 1
ATOM 1492 C C . ALA A 1 187 ? -14.717 8.021 -4.989 1.00 89.19 187 ALA A C 1
ATOM 1494 O O . ALA A 1 187 ? -15.443 8.943 -4.634 1.00 89.19 187 ALA A O 1
ATOM 1495 N N . LEU A 1 188 ? -13.800 7.483 -4.176 1.00 91.56 188 LEU A N 1
ATOM 1496 C CA . LEU A 1 188 ? -13.526 7.949 -2.812 1.00 91.56 188 LEU A CA 1
ATOM 1497 C C . LEU A 1 188 ? -12.303 8.870 -2.729 1.00 91.56 188 LEU A C 1
ATOM 1499 O O . LEU A 1 188 ? -11.922 9.280 -1.637 1.00 91.56 188 LEU A O 1
ATOM 1503 N N . LEU A 1 189 ? -11.654 9.147 -3.861 1.00 93.00 189 LEU A N 1
ATOM 1504 C CA . LEU A 1 189 ? -10.387 9.865 -3.919 1.00 93.00 189 LEU A CA 1
ATOM 1505 C C . LEU A 1 189 ? -10.570 11.275 -4.503 1.00 93.00 189 LEU A C 1
ATOM 1507 O O . LEU A 1 189 ? -11.498 11.509 -5.284 1.00 93.00 189 LEU A O 1
ATOM 1511 N N . PRO A 1 190 ? -9.671 12.221 -4.169 1.00 93.38 190 PRO A N 1
ATOM 1512 C CA . PRO A 1 190 ? -9.627 13.532 -4.809 1.00 93.38 190 PRO A CA 1
ATOM 1513 C C . PRO A 1 190 ? -9.515 13.438 -6.337 1.00 93.38 190 PRO A C 1
ATOM 1515 O O . PRO A 1 190 ? -8.930 12.502 -6.883 1.00 93.38 190 PRO A O 1
ATOM 1518 N N . ARG A 1 191 ? -10.037 14.444 -7.050 1.00 90.56 191 ARG A N 1
ATOM 1519 C CA . ARG A 1 191 ? -10.033 14.462 -8.526 1.00 90.56 191 ARG A CA 1
ATOM 1520 C C . ARG A 1 191 ? -8.627 14.458 -9.132 1.00 90.56 191 ARG A C 1
ATOM 1522 O O . ARG A 1 191 ? -8.437 13.906 -10.209 1.00 90.56 191 ARG A O 1
ATOM 1529 N N . ASP A 1 192 ? -7.660 15.071 -8.460 1.00 92.38 192 ASP A N 1
ATOM 1530 C CA . ASP A 1 192 ? -6.257 15.174 -8.869 1.00 92.38 192 ASP A CA 1
ATOM 1531 C C . ASP A 1 192 ? -5.386 14.031 -8.316 1.00 92.38 192 ASP A C 1
ATOM 1533 O O . ASP A 1 192 ? -4.160 14.147 -8.263 1.00 92.38 192 ASP A O 1
ATOM 1537 N N . TRP A 1 193 ? -6.003 12.915 -7.905 1.00 95.25 193 TRP A N 1
ATOM 1538 C CA . TRP A 1 193 ? -5.290 11.809 -7.279 1.00 95.25 193 TRP A CA 1
ATOM 1539 C C . TRP A 1 193 ? -4.167 11.243 -8.173 1.00 95.25 193 TRP A C 1
ATOM 1541 O O . TRP A 1 193 ? -4.434 10.686 -9.244 1.00 95.25 193 TRP A O 1
ATOM 1551 N N . PRO A 1 194 ? -2.899 11.283 -7.724 1.00 95.69 194 PRO A N 1
ATOM 1552 C CA . PRO A 1 194 ? -1.753 10.894 -8.547 1.00 95.69 194 PRO A CA 1
ATOM 1553 C C . PRO A 1 194 ? -1.565 9.374 -8.671 1.00 95.69 194 PRO A C 1
ATOM 1555 O O . PRO A 1 194 ? -0.798 8.921 -9.523 1.00 95.69 194 PRO A O 1
ATOM 1558 N N . GLY A 1 195 ? -2.237 8.567 -7.843 1.00 92.62 195 GLY A N 1
ATOM 1559 C CA . GLY A 1 195 ? -1.939 7.136 -7.718 1.00 92.62 195 GLY A CA 1
ATOM 1560 C C . GLY A 1 195 ? -2.210 6.316 -8.981 1.00 92.62 195 GLY A C 1
ATOM 1561 O O . GLY A 1 195 ? -1.454 5.397 -9.292 1.00 92.62 195 GLY A O 1
ATOM 1562 N N . ALA A 1 196 ? -3.241 6.664 -9.762 1.00 90.50 196 ALA A N 1
ATOM 1563 C CA . ALA A 1 196 ? -3.499 5.995 -11.040 1.00 90.50 196 ALA A CA 1
ATOM 1564 C C . ALA A 1 196 ? -2.352 6.231 -12.033 1.00 90.50 196 ALA A C 1
ATOM 1566 O O . ALA A 1 196 ? -1.824 5.279 -12.606 1.00 90.50 196 ALA A O 1
ATOM 1567 N N . ARG A 1 197 ? -1.903 7.485 -12.149 1.00 94.81 197 ARG A N 1
ATOM 1568 C CA . ARG A 1 197 ? -0.793 7.860 -13.022 1.00 94.81 197 ARG A CA 1
ATOM 1569 C C . ARG A 1 197 ? 0.533 7.245 -12.568 1.00 94.81 197 ARG A C 1
ATOM 1571 O O . ARG A 1 197 ? 1.307 6.778 -13.400 1.00 94.81 197 ARG A O 1
ATOM 1578 N N . ALA A 1 198 ? 0.793 7.204 -11.261 1.00 94.94 198 ALA A N 1
ATOM 1579 C CA . ALA A 1 198 ? 1.983 6.560 -10.705 1.00 94.94 198 ALA A CA 1
ATOM 1580 C C . ALA A 1 198 ? 2.028 5.063 -11.048 1.00 94.94 198 ALA A C 1
ATOM 1582 O O . ALA A 1 198 ? 3.062 4.572 -11.508 1.00 94.94 198 ALA A O 1
ATOM 1583 N N . ALA A 1 199 ? 0.893 4.366 -10.920 1.00 92.19 199 ALA A N 1
ATOM 1584 C CA . ALA A 1 199 ? 0.768 2.968 -11.320 1.00 92.19 199 ALA A CA 1
ATOM 1585 C C . ALA A 1 199 ? 1.039 2.771 -12.816 1.00 92.19 199 ALA A C 1
ATOM 1587 O O . ALA A 1 199 ? 1.840 1.912 -13.179 1.00 92.19 199 ALA A O 1
ATOM 1588 N N . GLU A 1 200 ? 0.436 3.585 -13.688 1.00 94.25 200 GLU A N 1
ATOM 1589 C CA . GLU A 1 200 ? 0.699 3.535 -15.134 1.00 94.25 200 GLU A CA 1
ATOM 1590 C C . GLU A 1 200 ? 2.191 3.672 -15.452 1.00 94.25 200 GLU A C 1
ATOM 1592 O O . GLU A 1 200 ? 2.734 2.886 -16.231 1.00 94.25 200 GLU A O 1
ATOM 1597 N N . VAL A 1 201 ? 2.866 4.648 -14.834 1.00 96.88 201 VAL A N 1
ATOM 1598 C CA . VAL A 1 201 ? 4.297 4.885 -15.050 1.00 96.88 201 VAL A CA 1
ATOM 1599 C C . VAL A 1 201 ? 5.122 3.680 -14.606 1.00 96.88 201 VAL A C 1
ATOM 1601 O O . VAL A 1 201 ? 5.990 3.228 -15.359 1.00 96.88 201 VAL A O 1
ATOM 1604 N N . PHE A 1 202 ? 4.837 3.128 -13.423 1.00 95.44 202 PHE A N 1
ATOM 1605 C CA . PHE A 1 202 ? 5.524 1.937 -12.931 1.00 95.44 202 PHE A CA 1
ATOM 1606 C C . PHE A 1 202 ? 5.318 0.737 -13.858 1.00 95.44 202 PHE A C 1
ATOM 1608 O O . PHE A 1 202 ? 6.298 0.130 -14.289 1.00 95.44 202 PHE A O 1
ATOM 1615 N N . PHE A 1 203 ? 4.072 0.403 -14.199 1.00 94.50 203 PHE A N 1
ATOM 1616 C CA . PHE A 1 203 ? 3.776 -0.775 -15.012 1.00 94.50 203 PHE A CA 1
ATOM 1617 C C . PHE A 1 203 ? 4.317 -0.646 -16.441 1.00 94.50 203 PHE A C 1
ATOM 1619 O O . PHE A 1 203 ? 4.793 -1.636 -16.998 1.00 94.50 203 PHE A O 1
ATOM 1626 N N . ALA A 1 204 ? 4.348 0.561 -17.014 1.00 96.38 204 ALA A N 1
ATOM 1627 C CA . ALA A 1 204 ? 4.982 0.804 -18.308 1.00 96.38 204 ALA A CA 1
ATOM 1628 C C . ALA A 1 204 ? 6.507 0.596 -18.258 1.00 96.38 204 ALA A C 1
ATOM 1630 O O . ALA A 1 204 ? 7.077 -0.050 -19.144 1.00 96.38 204 ALA A O 1
ATOM 1631 N N . LEU A 1 205 ? 7.178 1.094 -17.212 1.00 96.44 205 LEU A N 1
ATOM 1632 C CA . LEU A 1 205 ? 8.607 0.839 -16.989 1.00 96.44 205 LEU A CA 1
ATOM 1633 C C . LEU A 1 205 ? 8.880 -0.646 -16.733 1.00 96.44 205 LEU A C 1
ATOM 1635 O O . LEU A 1 205 ? 9.816 -1.202 -17.305 1.00 96.44 205 LEU A O 1
ATOM 1639 N N . HIS A 1 206 ? 8.048 -1.298 -15.922 1.00 94.62 206 HIS A N 1
ATOM 1640 C CA . HIS A 1 206 ? 8.138 -2.723 -15.632 1.00 94.62 206 HIS A CA 1
ATOM 1641 C C . HIS A 1 206 ? 8.055 -3.553 -16.913 1.00 94.62 206 HIS A C 1
ATOM 1643 O O . HIS A 1 206 ? 8.976 -4.313 -17.206 1.00 94.62 206 HIS A O 1
ATOM 1649 N N . ALA A 1 207 ? 7.016 -3.346 -17.723 1.00 95.06 207 ALA A N 1
ATOM 1650 C CA . ALA A 1 207 ? 6.835 -4.055 -18.985 1.00 95.06 207 ALA A CA 1
ATOM 1651 C C . ALA A 1 207 ? 8.013 -3.841 -19.950 1.00 95.06 207 ALA A C 1
ATOM 1653 O O . ALA A 1 207 ? 8.440 -4.773 -20.630 1.00 95.06 207 ALA A O 1
ATOM 1654 N N . LYS A 1 208 ? 8.573 -2.625 -19.999 1.00 95.62 208 LYS A N 1
ATOM 1655 C CA . LYS A 1 208 ? 9.659 -2.297 -20.930 1.00 95.62 208 LYS A CA 1
ATOM 1656 C C . LYS A 1 208 ? 11.034 -2.795 -20.480 1.00 95.62 208 LYS A C 1
ATOM 1658 O O . LYS A 1 208 ? 11.843 -3.171 -21.331 1.00 95.62 208 LYS A O 1
ATOM 1663 N N . LEU A 1 209 ? 11.330 -2.752 -19.180 1.00 96.12 209 LEU A N 1
ATOM 1664 C CA . LEU A 1 209 ? 12.699 -2.890 -18.669 1.00 96.12 209 LEU A CA 1
ATOM 1665 C C . LEU A 1 209 ? 12.961 -4.197 -17.922 1.00 96.12 209 LEU A C 1
ATOM 1667 O O . LEU A 1 209 ? 14.100 -4.665 -17.937 1.00 96.12 209 LEU A O 1
ATOM 1671 N N . ARG A 1 210 ? 11.943 -4.805 -17.299 1.00 93.69 210 ARG A N 1
ATOM 1672 C CA . ARG A 1 210 ? 12.110 -5.949 -16.385 1.00 93.69 210 ARG A CA 1
ATOM 1673 C C . ARG A 1 210 ? 12.884 -7.101 -17.023 1.00 93.69 210 ARG A C 1
ATOM 1675 O O . ARG A 1 210 ? 13.885 -7.546 -16.466 1.00 93.69 210 ARG A O 1
ATOM 1682 N N . ASP A 1 211 ? 12.454 -7.571 -18.192 1.00 92.88 211 ASP A N 1
ATOM 1683 C CA . ASP A 1 211 ? 13.056 -8.757 -18.813 1.00 92.88 211 ASP A CA 1
ATOM 1684 C C . ASP A 1 211 ? 14.462 -8.478 -19.358 1.00 92.88 211 ASP A C 1
ATOM 1686 O O . ASP A 1 211 ? 15.341 -9.337 -19.287 1.00 92.88 211 ASP A O 1
ATOM 1690 N N . ALA A 1 212 ? 14.709 -7.264 -19.859 1.00 92.44 212 ALA A N 1
ATOM 1691 C CA . ALA A 1 212 ? 16.040 -6.850 -20.294 1.00 92.44 212 ALA A CA 1
ATOM 1692 C C . ALA A 1 212 ? 17.009 -6.721 -19.115 1.00 92.44 212 ALA A C 1
ATOM 1694 O O . ALA A 1 212 ? 18.105 -7.276 -19.172 1.00 92.44 212 ALA A O 1
ATOM 1695 N N . GLY A 1 213 ? 16.584 -6.077 -18.027 1.00 91.25 213 GLY A N 1
ATOM 1696 C CA . GLY A 1 213 ? 17.378 -5.977 -16.805 1.00 91.25 213 GLY A CA 1
ATOM 1697 C C . GLY A 1 213 ? 17.649 -7.344 -16.173 1.00 91.25 213 GLY A C 1
ATOM 1698 O O . GLY A 1 213 ? 18.755 -7.602 -15.704 1.00 91.25 213 GLY A O 1
ATOM 1699 N N . ARG A 1 214 ? 16.688 -8.277 -16.235 1.00 89.69 214 ARG A N 1
ATOM 1700 C CA . ARG A 1 214 ? 16.888 -9.657 -15.766 1.00 89.69 214 ARG A CA 1
ATOM 1701 C C . ARG A 1 214 ? 18.003 -10.375 -16.532 1.00 89.69 214 ARG A C 1
ATOM 1703 O O . ARG A 1 214 ? 18.786 -11.085 -15.907 1.00 89.69 214 ARG A O 1
ATOM 1710 N N . ARG A 1 215 ? 18.108 -10.182 -17.854 1.00 90.06 215 ARG A N 1
ATOM 1711 C CA . ARG A 1 215 ? 19.202 -10.767 -18.656 1.00 90.06 215 ARG A CA 1
ATOM 1712 C C . ARG A 1 215 ? 20.578 -10.264 -18.224 1.00 90.06 215 ARG A C 1
ATOM 1714 O O . ARG A 1 215 ? 21.514 -11.050 -18.245 1.00 90.06 215 ARG A O 1
ATOM 1721 N N . TYR A 1 216 ? 20.695 -9.002 -17.805 1.00 89.19 216 TYR A N 1
ATOM 1722 C CA . TYR A 1 216 ? 21.952 -8.461 -17.280 1.00 89.19 216 TYR A CA 1
ATOM 1723 C C . TYR A 1 216 ? 22.389 -9.181 -15.998 1.00 89.19 216 TYR A C 1
ATOM 1725 O O . TYR A 1 216 ? 23.530 -9.615 -15.896 1.00 89.19 216 TYR A O 1
ATOM 1733 N N . VAL A 1 217 ? 21.462 -9.390 -15.056 1.00 84.31 217 VAL A N 1
ATOM 1734 C CA . VAL A 1 217 ? 21.745 -10.098 -13.793 1.00 84.31 217 VAL A CA 1
ATOM 1735 C C . VAL A 1 217 ? 22.127 -11.561 -14.027 1.00 84.31 217 VAL A C 1
ATOM 1737 O O . VAL A 1 217 ? 23.047 -12.056 -13.386 1.00 84.31 217 VAL A O 1
ATOM 1740 N N . LEU A 1 218 ? 21.433 -12.250 -14.938 1.00 81.75 218 LEU A N 1
ATOM 1741 C CA . LEU A 1 218 ? 21.721 -13.654 -15.249 1.00 81.75 218 LEU A CA 1
ATOM 1742 C C . LEU A 1 218 ? 23.036 -13.809 -16.026 1.00 81.75 218 LEU A C 1
ATOM 1744 O O . LEU A 1 218 ? 23.838 -14.663 -15.677 1.00 81.75 218 LEU A O 1
ATOM 1748 N N . GLY A 1 219 ? 23.298 -12.943 -17.009 1.00 72.44 219 GLY A N 1
ATOM 1749 C CA . GLY A 1 219 ? 24.546 -12.962 -17.779 1.00 72.44 219 GLY A CA 1
ATOM 1750 C C . GLY A 1 219 ? 25.782 -12.552 -16.971 1.00 72.44 219 GLY A C 1
ATOM 1751 O O . GLY A 1 219 ? 26.882 -12.988 -17.286 1.00 72.44 219 GLY A O 1
ATOM 1752 N N . ALA A 1 220 ? 25.615 -11.763 -15.905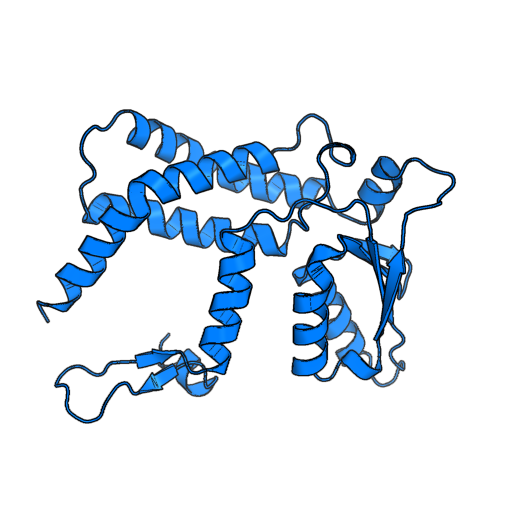 1.00 61.44 220 ALA A N 1
ATOM 1753 C CA . ALA A 1 220 ? 26.688 -11.460 -14.955 1.00 61.44 220 ALA A CA 1
ATOM 1754 C C . ALA A 1 220 ? 27.004 -12.631 -13.998 1.00 61.44 220 ALA A C 1
ATOM 1756 O O . ALA A 1 220 ? 28.060 -12.627 -13.370 1.00 61.44 220 ALA A O 1
ATOM 1757 N N . GLY A 1 221 ? 26.103 -13.615 -13.870 1.00 50.12 221 GLY A N 1
ATOM 1758 C CA . GLY A 1 221 ? 26.272 -14.787 -13.004 1.00 50.12 221 GLY A CA 1
ATOM 1759 C C . GLY A 1 221 ? 27.074 -15.934 -13.627 1.00 50.12 221 GLY A C 1
ATOM 1760 O O . GLY A 1 221 ? 27.616 -16.744 -12.885 1.00 50.12 221 GLY A O 1
ATOM 1761 N N . ASP A 1 222 ? 27.190 -15.975 -14.957 1.00 42.84 222 ASP A N 1
ATOM 1762 C CA . ASP A 1 222 ? 27.929 -17.016 -15.694 1.00 42.84 222 ASP A CA 1
ATOM 1763 C C . ASP A 1 222 ? 29.423 -16.676 -15.896 1.00 42.84 222 ASP A C 1
ATOM 1765 O O . ASP A 1 222 ? 30.164 -17.447 -16.505 1.00 42.84 222 ASP A O 1
ATOM 1769 N N . GLY A 1 223 ? 29.877 -15.517 -15.402 1.00 42.25 223 GLY A N 1
ATOM 1770 C CA . GLY A 1 223 ? 31.238 -14.998 -15.592 1.00 42.25 223 GLY A CA 1
ATOM 1771 C C . GLY A 1 223 ? 32.080 -14.848 -14.320 1.00 42.25 223 GLY A C 1
ATOM 1772 O O . GLY A 1 223 ? 33.077 -14.128 -14.367 1.00 42.25 223 GLY A O 1
ATOM 1773 N N . ALA A 1 224 ? 31.685 -15.462 -13.198 1.00 33.78 224 ALA A N 1
ATOM 1774 C CA . ALA A 1 224 ? 32.382 -15.370 -11.908 1.00 33.78 224 ALA A CA 1
ATOM 1775 C C . ALA A 1 224 ? 32.777 -16.743 -11.346 1.00 33.78 224 ALA A C 1
ATOM 1777 O O . ALA A 1 224 ? 31.924 -17.658 -11.356 1.00 33.78 224 ALA A O 1
#

Solvent-accessible surface area (backbone atoms only — not comparable to full-atom values): 12632 Å² total; per-residue (Å²): 112,68,69,62,39,41,76,68,58,34,40,37,80,42,69,96,86,60,98,62,93,43,72,37,66,22,74,71,35,43,52,54,46,50,58,47,45,47,49,66,75,50,83,77,79,75,86,75,37,33,29,36,42,39,44,63,68,61,77,95,42,50,68,59,47,53,51,50,53,55,48,42,41,51,66,20,35,21,54,72,49,94,53,30,32,36,32,54,43,88,49,47,68,62,47,52,56,50,28,54,76,67,73,46,43,92,36,48,51,77,46,78,45,70,89,86,63,96,61,61,66,38,64,53,45,59,67,24,33,68,56,64,64,48,39,50,54,28,47,53,51,38,69,68,45,46,63,52,45,58,58,52,72,75,47,93,72,69,58,28,63,64,23,31,67,58,40,52,57,54,50,60,58,49,63,52,45,50,35,60,43,56,64,74,56,72,90,50,48,65,94,82,57,38,57,65,60,33,48,52,50,50,52,53,44,46,73,68,18,48,70,35,16,49,50,37,60,55,62,60,60,80,73,116

Nearest PDB structures (foldseek):
  8a39-assembly2_BP1-2  TM=7.865E-01  e=2.854E-12  Escherichia coli W
  3kfw-assembly1_X  TM=7.012E-01  e=3.483E-09  Mycobacterium tuberculosis
  8ia4-assembly1_B  TM=6.282E-01  e=3.905E-01  Treponema denticola ATCC 35405
  3exc-assembly1_X-2  TM=6.186E-01  e=1.712E+00  Saccharolobus solfataricus
  8s8f-assembly1_j  TM=3.487E-01  e=3.201E+00  Saccharomyces cerevisiae S288C

Secondary structure (DSSP, 8-state):
-HHHHHHTT-EEEP-TT-SS--EEE-HHHHHHHHHHHHHHH--PPP-S-EEEEEE---GGGHHHHHHHHHHHHHTT-EEEETTEEEEEGGGHHHHHHHHHHTT-GGGEEEEEE----SS-HHHHHHHHS-HHHHHHHHHHHHHHHHHHHHHHHT-S---HHHHHHHHHHHHHHHTTHHHH-----GGGS-TT-THHHHHHHHHHHHHHHHHHHHHHHHHTTTT-

Organism: NCBI:txid299421

Sequence (224 aa):
AVSRLKRRGLLTADRPGSKAAGYAPSPAARQLLDDGDRRVYTRPVPDGRWLLAVFSVPESERTRRHVLRSRLARLGFGNAAPGIWIAPSHLEDETRHTLVRLGLDAYVDLFRGTHEGFEPTAEAAARWWDLEAIAALHRSFLSAHEPVLRAWSRRRKTPPEEAYRDYLPALDAWRRLPYADPGLPAALLPRDWPGARAAEVFFALHAKLRDAGRRYVLGAGDGA

pLDDT: mean 85.17, std 15.06, range [33.78, 98.31]

Radius of gyration: 20.56 Å; Cα contacts (8 Å, |Δi|>4): 236; chains: 1; bounding box: 57×44×61 Å